Protein 7YBD (pdb70)

Structure (mmCIF, N/CA/C/O backbone):
data_7YBD
#
_entry.id   7YBD
#
_cell.length_a   82.899
_cell.length_b   65.233
_cell.length_c   81.994
_cell.angle_alpha   90.000
_cell.angle_beta   118.105
_cell.angle_gamma   90.000
#
_symmetry.space_group_name_H-M   'C 1 2 1'
#
loop_
_entity.id
_entity.type
_entity.pdbx_description
1 polymer 'Beta sliding clamp'
2 non-polymer 'TRIETHYLENE GLYCOL'
3 water water
#
loop_
_atom_site.group_PDB
_atom_site.id
_atom_site.type_symbol
_atom_site.label_atom_id
_atom_site.label_alt_id
_atom_site.label_comp_id
_atom_site.label_asym_id
_atom_site.label_entity_id
_atom_site.label_seq_id
_atom_site.pdbx_PDB_ins_code
_atom_site.Cartn_x
_atom_site.Cartn_y
_atom_site.Cartn_z
_atom_site.occupancy
_atom_site.B_iso_or_equiv
_atom_site.auth_seq_id
_atom_site.auth_comp_id
_atom_site.auth_asym_id
_atom_site.auth_atom_id
_atom_site.pdbx_PDB_model_num
ATOM 1 N N . MET A 1 1 ? -14.672 0.899 50.500 1.000 36.491 1 MET A N 1
ATOM 2 C CA . MET A 1 1 ? -14.036 -0.140 49.682 1.000 38.981 1 MET A CA 1
ATOM 3 C C . MET A 1 1 ? -13.303 -1.070 50.633 1.000 35.288 1 MET A C 1
ATOM 4 O O . MET A 1 1 ? -12.705 -0.577 51.594 1.000 37.193 1 MET A O 1
ATOM 9 N N . LYS A 1 2 ? -13.350 -2.378 50.333 1.000 34.013 2 LYS A N 1
ATOM 10 C CA . LYS A 1 2 ? -12.628 -3.382 51.099 1.000 34.002 2 LYS A CA 1
ATOM 11 C C . LYS A 1 2 ? -12.361 -4.588 50.209 1.000 36.108 2 LYS A C 1
ATOM 12 O O . LYS A 1 2 ? -13.290 -5.195 49.694 1.000 40.761 2 LYS A O 1
ATOM 18 N N . ILE A 1 3 ? -11.086 -4.949 50.039 1.000 36.820 3 ILE A N 1
ATOM 19 C CA . ILE A 1 3 ? -10.723 -6.009 49.109 1.000 34.192 3 ILE A CA 1
ATOM 20 C C . ILE A 1 3 ? -9.537 -6.783 49.670 1.000 32.946 3 ILE A C 1
ATOM 21 O O . ILE A 1 3 ? -8.816 -6.279 50.533 1.000 32.486 3 ILE A O 1
ATOM 26 N N . ILE A 1 4 ? -9.339 -8.005 49.163 1.000 34.854 4 ILE A N 1
ATOM 27 C CA . ILE A 1 4 ? -8.160 -8.776 49.504 1.000 34.422 4 ILE A CA 1
ATOM 28 C C . ILE A 1 4 ? -7.614 -9.312 48.192 1.000 37.188 4 ILE A C 1
ATOM 29 O O . ILE A 1 4 ? -8.395 -9.820 47.391 1.000 38.151 4 ILE A O 1
ATOM 34 N N . CYS A 1 5 ? -6.298 -9.148 47.966 1.000 33.086 5 CYS A N 1
ATOM 35 C CA . CYS A 1 5 ? -5.655 -9.704 46.790 1.000 31.815 5 CYS A CA 1
ATOM 36 C C . CYS A 1 5 ? -4.262 -10.226 47.125 1.000 34.147 5 CYS A C 1
ATOM 37 O O . CYS A 1 5 ? -3.780 -10.102 48.258 1.000 34.008 5 CYS A O 1
ATOM 40 N N . ASN A 1 6 ? -3.631 -10.852 46.131 1.000 32.524 6 ASN A N 1
ATOM 41 C CA . ASN A 1 6 ? -2.273 -11.345 46.311 1.000 35.100 6 ASN A CA 1
ATOM 42 C C . ASN A 1 6 ? -1.287 -10.191 46.096 1.000 33.022 6 ASN A C 1
ATOM 43 O O . ASN A 1 6 ? -1.479 -9.404 45.177 1.000 34.702 6 ASN A O 1
ATOM 48 N N . GLN A 1 7 ? -0.218 -10.121 46.905 1.000 33.210 7 GLN A N 1
ATOM 49 C CA . GLN A 1 7 ? 0.793 -9.071 46.822 1.000 34.202 7 GLN A CA 1
ATOM 50 C C . GLN A 1 7 ? 1.521 -9.029 45.474 1.000 34.862 7 GLN A C 1
ATOM 51 O O . GLN A 1 7 ? 1.817 -7.936 44.982 1.000 32.985 7 GLN A O 1
ATOM 57 N N . LYS A 1 8 ? 1.911 -10.203 44.951 1.000 33.781 8 LYS A N 1
ATOM 58 C CA . LYS A 1 8 ? 2.805 -10.306 43.811 1.000 34.059 8 LYS A CA 1
ATOM 59 C C . LYS A 1 8 ? 2.050 -9.830 42.574 1.000 32.710 8 LYS A C 1
ATOM 60 O O . LYS A 1 8 ? 2.603 -9.090 41.774 1.000 32.830 8 LYS A O 1
ATOM 66 N N . ILE A 1 9 ? 0.776 -10.251 42.466 1.000 29.368 9 ILE A N 1
ATOM 67 C CA . ILE A 1 9 ? -0.139 -9.826 41.426 1.000 31.657 9 ILE A CA 1
ATOM 68 C C . ILE A 1 9 ? -0.410 -8.321 41.523 1.000 32.732 9 ILE A C 1
ATOM 69 O O . ILE A 1 9 ? -0.397 -7.627 40.509 1.000 35.090 9 ILE A O 1
ATOM 74 N N . LEU A 1 10 ? -0.639 -7.804 42.732 1.000 30.716 10 LEU A N 1
ATOM 75 C CA . LEU A 1 10 ? -0.954 -6.388 42.832 1.000 29.846 10 LEU A CA 1
ATOM 76 C C . LEU A 1 10 ? 0.268 -5.562 42.421 1.000 29.521 10 LEU A C 1
ATOM 77 O O . LEU A 1 10 ? 0.148 -4.573 41.688 1.000 29.118 10 LEU A O 1
ATOM 82 N N . ALA A 1 11 ? 1.452 -5.990 42.872 1.000 29.779 11 ALA A N 1
ATOM 83 C CA . ALA A 1 11 ? 2.675 -5.274 42.545 1.000 32.224 11 ALA A CA 1
ATOM 84 C C . ALA A 1 11 ? 2.851 -5.263 41.024 1.000 34.156 11 ALA A C 1
ATOM 85 O O . ALA A 1 11 ? 3.138 -4.228 40.424 1.000 34.347 11 ALA A O 1
ATOM 87 N N . ASN A 1 12 ? 2.622 -6.424 40.406 1.000 32.351 12 ASN A N 1
ATOM 88 C CA . ASN A 1 12 ? 2.785 -6.588 38.972 1.000 32.841 12 ASN A CA 1
ATOM 89 C C . ASN A 1 12 ? 1.849 -5.643 38.212 1.000 32.276 12 ASN A C 1
ATOM 90 O O . ASN A 1 12 ? 2.283 -4.963 37.281 1.000 30.070 12 ASN A O 1
ATOM 95 N N . ARG A 1 13 ? 0.569 -5.608 38.611 1.000 28.924 13 ARG A N 1
ATOM 96 C CA . ARG A 1 13 ? -0.395 -4.740 37.953 1.000 34.469 13 ARG A CA 1
ATOM 97 C C . ARG A 1 13 ? -0.179 -3.260 38.261 1.000 35.260 13 ARG A C 1
ATOM 98 O O . ARG A 1 13 ? -0.525 -2.422 37.435 1.000 32.089 13 ARG A O 1
ATOM 106 N N . ILE A 1 14 ? 0.395 -2.928 39.419 1.000 30.885 14 ILE A N 1
ATOM 107 C CA . ILE A 1 14 ? 0.676 -1.528 39.677 1.000 28.579 14 ILE A CA 1
ATOM 108 C C . ILE A 1 14 ? 1.722 -1.059 38.663 1.000 28.169 14 ILE A C 1
ATOM 109 O O . ILE A 1 14 ? 1.578 0.020 38.077 1.000 29.091 14 ILE A O 1
ATOM 114 N N . GLY A 1 15 ? 2.745 -1.897 38.431 1.000 27.224 15 GLY A N 1
ATOM 115 C CA . GLY A 1 15 ? 3.783 -1.617 37.446 1.000 27.688 15 GLY A CA 1
ATOM 116 C C . GLY A 1 15 ? 3.220 -1.324 36.056 1.000 30.413 15 GLY A C 1
ATOM 117 O O . GLY A 1 15 ? 3.665 -0.398 35.370 1.000 32.980 15 GLY A O 1
ATOM 118 N N . ILE A 1 16 ? 2.150 -2.036 35.702 1.000 29.431 16 ILE A N 1
ATOM 119 C CA . ILE A 1 16 ? 1.492 -1.871 34.422 1.000 28.673 16 ILE A CA 1
ATOM 120 C C . ILE A 1 16 ? 0.740 -0.539 34.335 1.000 31.709 16 ILE A C 1
ATOM 121 O O . ILE A 1 16 ? 0.969 0.236 33.410 1.000 31.149 16 ILE A O 1
ATOM 126 N N . ALA A 1 17 ? -0.148 -0.265 35.300 1.000 28.212 17 ALA A N 1
ATOM 127 C CA . ALA A 1 17 ? -0.847 1.017 35.380 1.000 30.962 17 ALA A CA 1
ATOM 128 C C . ALA A 1 17 ? 0.130 2.192 35.440 1.000 27.862 17 ALA A C 1
ATOM 129 O O . ALA A 1 17 ? -0.108 3.221 34.822 1.000 30.685 17 ALA A O 1
ATOM 131 N N . GLN A 1 18 ? 1.238 2.026 36.160 1.000 32.636 18 GLN A N 1
ATOM 132 C CA . GLN A 1 18 ? 2.219 3.089 36.301 1.000 31.831 18 GLN A CA 1
ATOM 133 C C . GLN A 1 18 ? 2.698 3.591 34.945 1.000 32.898 18 GLN A C 1
ATOM 134 O O . GLN A 1 18 ? 3.064 4.753 34.843 1.000 31.537 18 GLN A O 1
ATOM 140 N N . LYS A 1 19 ? 2.653 2.754 33.904 1.000 36.149 19 LYS A N 1
ATOM 141 C CA . LYS A 1 19 ? 3.221 3.139 32.614 1.000 37.749 19 LYS A CA 1
ATOM 142 C C . LYS A 1 19 ? 2.504 4.345 32.017 1.000 34.992 19 LYS A C 1
ATOM 143 O O . LYS A 1 19 ? 3.090 5.051 31.210 1.000 32.908 19 LYS A O 1
ATOM 149 N N . ALA A 1 20 ? 1.243 4.542 32.406 1.000 33.844 20 ALA A N 1
ATOM 150 C CA . ALA A 1 20 ? 0.428 5.623 31.875 1.000 34.932 20 ALA A CA 1
ATOM 151 C C . ALA A 1 20 ? 0.512 6.866 32.752 1.000 33.560 20 ALA A C 1
ATOM 152 O O . ALA A 1 20 ? -0.073 7.870 32.379 1.000 37.796 20 ALA A O 1
ATOM 154 N N . ILE A 1 21 ? 1.203 6.809 33.899 1.000 35.651 21 ILE A N 1
ATOM 155 C CA . ILE A 1 21 ? 1.245 7.958 34.801 1.000 37.271 21 ILE A CA 1
ATOM 156 C C . ILE A 1 21 ? 2.338 8.917 34.329 1.000 36.934 21 ILE A C 1
ATOM 157 O O . ILE A 1 21 ? 3.506 8.548 34.244 1.000 34.620 21 ILE A O 1
ATOM 162 N N . ASN A 1 22 ? 1.947 10.166 34.065 1.000 37.513 22 ASN A N 1
ATOM 163 C CA . ASN A 1 22 ? 2.875 11.203 33.645 1.000 37.667 22 ASN A CA 1
ATOM 164 C C . ASN A 1 22 ? 3.256 12.056 34.861 1.000 39.323 22 ASN A C 1
ATOM 165 O O . ASN A 1 22 ? 2.430 12.832 35.348 1.000 35.964 22 ASN A O 1
ATOM 170 N N . GLY A 1 23 ? 4.511 11.938 35.332 1.000 41.966 23 GLY A N 1
ATOM 171 C CA . GLY A 1 23 ? 4.965 12.584 36.562 1.000 40.832 23 GLY A CA 1
ATOM 172 C C . GLY A 1 23 ? 5.047 14.109 36.437 1.000 46.117 23 GLY A C 1
ATOM 173 O O . GLY A 1 23 ? 5.155 14.816 37.447 1.000 44.908 23 GLY A O 1
ATOM 174 N N . LYS A 1 24 ? 4.935 14.594 35.194 1.000 44.926 24 LYS A N 1
ATOM 175 C CA . LYS A 1 24 ? 4.987 16.042 34.870 1.000 43.595 24 LYS A CA 1
ATOM 176 C C . LYS A 1 24 ? 3.603 16.537 34.457 1.000 39.145 24 LYS A C 1
ATOM 177 O O . LYS A 1 24 ? 3.506 17.606 33.874 1.000 40.606 24 LYS A O 1
ATOM 183 N N . THR A 1 25 ? 2.578 15.751 34.749 1.000 36.294 25 THR A N 1
ATOM 184 C CA . THR A 1 25 ? 1.214 16.151 34.469 1.000 34.874 25 THR A CA 1
ATOM 185 C C . THR A 1 25 ? 0.892 17.465 35.186 1.000 38.090 25 THR A C 1
ATOM 186 O O . THR A 1 25 ? 1.463 17.761 36.242 1.000 37.125 25 THR A O 1
ATOM 190 N N . THR A 1 26 ? -0.058 18.226 34.617 1.000 36.199 26 THR A N 1
ATOM 191 C CA . THR A 1 26 ? -0.528 19.456 35.240 1.000 34.685 26 THR A CA 1
ATOM 192 C C . THR A 1 26 ? -1.809 19.195 36.043 1.000 38.096 26 THR A C 1
ATOM 193 O O . THR A 1 26 ? -2.340 20.097 36.689 1.000 35.282 26 THR A O 1
ATOM 197 N N . ILE A 1 27 ? -2.327 17.964 36.002 1.000 40.250 27 ILE A N 1
ATOM 198 C CA . ILE A 1 27 ? -3.558 17.669 36.719 1.000 41.071 27 ILE A CA 1
ATOM 199 C C . ILE A 1 27 ? -3.179 16.776 37.895 1.000 44.678 27 ILE A C 1
ATOM 200 O O . ILE A 1 27 ? -2.670 15.669 37.699 1.000 43.192 27 ILE A O 1
ATOM 205 N N . GLU A 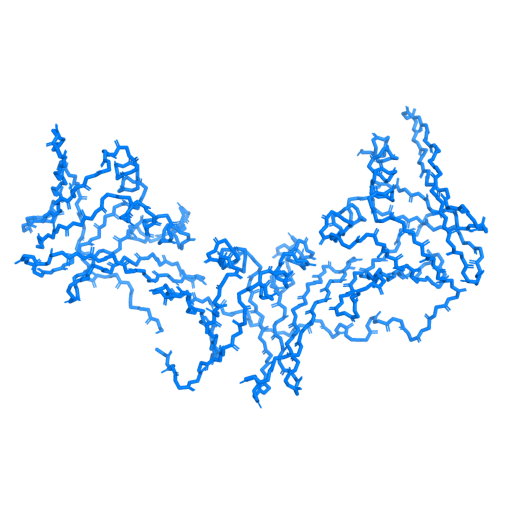1 28 ? -3.416 17.277 39.109 1.000 39.908 28 GLU A N 1
ATOM 206 C CA . GLU A 1 28 ? -2.912 16.655 40.322 1.000 44.758 28 GLU A CA 1
ATOM 207 C C . GLU A 1 28 ? -3.380 15.197 40.428 1.000 41.434 28 GLU A C 1
ATOM 208 O O . GLU A 1 28 ? -2.601 14.267 40.647 1.000 40.837 28 GLU A O 1
ATOM 214 N N . LEU A 1 29 ? -4.679 14.999 40.237 1.000 36.744 29 LEU A N 1
ATOM 215 C CA . LEU A 1 29 ? -5.274 13.692 40.406 1.000 36.527 29 LEU A CA 1
ATOM 216 C C . LEU A 1 29 ? -4.593 12.662 39.498 1.000 39.286 29 LEU A C 1
ATOM 217 O O . LEU A 1 29 ? -4.586 11.481 39.826 1.000 35.786 29 LEU A O 1
ATOM 222 N N . LEU A 1 30 ? -4.032 13.092 38.352 1.000 36.254 30 LEU A N 1
ATOM 223 C CA . LEU A 1 30 ? -3.593 12.115 37.364 1.000 34.415 30 LEU A CA 1
ATOM 224 C C . LEU A 1 30 ? -2.213 11.553 37.700 1.000 32.822 30 LEU A C 1
ATOM 225 O O . LEU A 1 30 ? -1.677 10.731 36.944 1.000 33.437 30 LEU A O 1
ATOM 230 N N . LYS A 1 31 ? -1.671 11.943 38.860 1.000 33.573 31 LYS A N 1
ATOM 231 C CA . LYS A 1 31 ? -0.525 11.253 39.442 1.000 32.578 31 LYS A CA 1
ATOM 232 C C . LYS A 1 31 ? -0.976 10.017 40.214 1.000 33.632 31 LYS A C 1
ATOM 233 O O . LYS A 1 31 ? -0.133 9.273 40.710 1.000 28.880 31 LYS A O 1
ATOM 239 N N . GLY A 1 32 ? -2.305 9.820 40.324 1.000 33.188 32 GLY A N 1
ATOM 240 C CA . GLY A 1 32 ? -2.842 8.722 41.110 1.000 28.280 32 GLY A CA 1
ATOM 241 C C . GLY A 1 32 ? -3.260 7.574 40.199 1.000 31.516 32 GLY A C 1
ATOM 242 O O . GLY A 1 32 ? -3.460 7.773 39.005 1.000 30.619 32 GLY A O 1
ATOM 243 N N . ILE A 1 33 ? -3.334 6.372 40.772 1.000 29.231 33 ILE A N 1
ATOM 244 C CA . ILE A 1 33 ? -3.992 5.256 40.138 1.000 30.740 33 ILE A CA 1
ATOM 245 C C . ILE A 1 33 ? -5.402 5.196 40.718 1.000 31.743 33 ILE A C 1
ATOM 246 O O . ILE A 1 33 ? -5.572 5.220 41.933 1.000 29.864 33 ILE A O 1
ATOM 251 N N . LEU A 1 34 ? -6.394 5.076 39.829 1.000 33.173 34 LEU A N 1
ATOM 252 C CA . LEU A 1 34 ? -7.760 4.707 40.194 1.000 34.642 34 LEU A CA 1
ATOM 253 C C . LEU A 1 34 ? -7.841 3.211 40.506 1.000 35.066 34 LEU A C 1
ATOM 254 O O . LEU A 1 34 ? -7.570 2.388 39.648 1.000 29.945 34 LEU A O 1
ATOM 259 N N . ILE A 1 35 ? -8.225 2.885 41.747 1.000 35.663 35 ILE A N 1
ATOM 260 C CA . ILE A 1 35 ? -8.591 1.530 42.136 1.000 35.950 35 ILE A CA 1
ATOM 261 C C . ILE A 1 35 ? -10.109 1.483 42.100 1.000 34.856 35 ILE A C 1
ATOM 262 O O . ILE A 1 35 ? -10.748 2.386 42.625 1.000 37.174 35 ILE A O 1
ATOM 267 N N . SER A 1 36 ? -10.684 0.432 41.506 1.000 38.904 36 SER A N 1
ATOM 268 C CA . SER A 1 36 ? -12.137 0.327 41.471 1.000 40.979 36 SER A CA 1
ATOM 269 C C . SER A 1 36 ? -12.569 -1.141 41.433 1.000 41.309 36 SER A C 1
ATOM 270 O O . SER A 1 36 ? -11.948 -1.960 40.768 1.000 40.084 36 SER A O 1
ATOM 273 N N . THR A 1 37 ? -13.613 -1.471 42.198 1.000 38.099 37 THR A N 1
ATOM 274 C CA . THR A 1 37 ? -14.042 -2.852 42.311 1.000 40.820 37 THR A CA 1
ATOM 275 C C . THR A 1 37 ? -14.960 -3.175 41.140 1.000 47.517 37 THR A C 1
ATOM 276 O O . THR A 1 37 ? -15.671 -2.307 40.627 1.000 45.583 37 THR A O 1
ATOM 280 N N . GLU A 1 38 ? -14.905 -4.433 40.711 1.000 54.239 38 GLU A N 1
ATOM 281 C CA . GLU A 1 38 ? -15.805 -4.890 39.668 1.000 69.203 38 GLU A CA 1
ATOM 282 C C . GLU A 1 38 ? -16.460 -6.192 40.114 1.000 70.609 38 GLU A C 1
ATOM 283 O O . GLU A 1 38 ? -17.510 -6.147 40.747 1.000 78.278 38 GLU A O 1
ATOM 289 N N . GLU A 1 39 ? -15.838 -7.335 39.812 1.000 73.217 39 GLU A N 1
ATOM 290 C CA . GLU A 1 39 ? -16.458 -8.600 40.165 1.000 70.404 39 GLU A CA 1
ATOM 291 C C . GLU A 1 39 ? -15.402 -9.695 40.232 1.000 68.333 39 GLU A C 1
ATOM 292 O O . GLU A 1 39 ? -14.893 -10.136 39.196 1.000 60.511 39 GLU A O 1
ATOM 298 N N . GLY A 1 40 ? -15.105 -10.119 41.472 1.000 57.892 40 GLY A N 1
ATOM 299 C CA . GLY A 1 40 ? -13.972 -10.981 41.767 1.000 51.040 40 GLY A CA 1
ATOM 300 C C . GLY A 1 40 ? -12.651 -10.339 41.338 1.000 51.368 40 GLY A C 1
ATOM 301 O O . GLY A 1 40 ? -11.635 -11.023 41.177 1.000 48.269 40 GLY A O 1
ATOM 302 N N . GLN A 1 41 ? -12.686 -9.008 41.174 1.000 52.629 41 GLN A N 1
ATOM 303 C CA . GLN A 1 41 ? -11.656 -8.310 40.425 1.000 51.758 41 GLN A CA 1
ATOM 304 C C . GLN A 1 41 ? -11.625 -6.836 40.801 1.000 47.074 41 GLN A C 1
ATOM 305 O O . GLN A 1 41 ? -12.648 -6.150 40.864 1.000 45.077 41 GLN A O 1
ATOM 311 N N . LEU A 1 42 ? -10.402 -6.393 41.059 1.000 45.866 42 LEU A N 1
ATOM 312 C CA . LEU A 1 42 ? -10.043 -4.996 41.192 1.000 45.970 42 LEU A CA 1
ATOM 313 C C . LEU A 1 42 ? -9.606 -4.500 39.811 1.000 42.719 42 LEU A C 1
ATOM 314 O O . LEU A 1 42 ? -8.960 -5.227 39.057 1.000 42.117 42 LEU A O 1
ATOM 319 N N . LYS A 1 43 ? -9.924 -3.246 39.491 1.000 41.674 43 LYS A N 1
ATOM 320 C CA . LYS A 1 43 ? -9.362 -2.611 38.311 1.000 39.658 43 LYS A CA 1
ATOM 321 C C . LYS A 1 43 ? -8.443 -1.473 38.750 1.000 36.104 43 LYS A C 1
ATOM 322 O O . LYS A 1 43 ? -8.775 -0.731 39.676 1.000 39.163 43 LYS A O 1
ATOM 328 N N . LEU A 1 44 ? -7.279 -1.375 38.094 1.000 34.670 44 LEU A N 1
ATOM 329 C CA . LEU A 1 44 ? -6.340 -0.272 38.272 1.000 33.924 44 LEU A CA 1
ATOM 330 C C . LEU A 1 44 ? -6.291 0.531 36.968 1.000 33.714 44 LEU A C 1
ATOM 331 O O . LEU A 1 44 ? -6.060 -0.053 35.905 1.000 34.703 44 LEU A O 1
ATOM 336 N N . THR A 1 45 ? -6.509 1.856 37.053 1.000 31.180 45 THR A N 1
ATOM 337 C CA . THR A 1 45 ? -6.394 2.767 35.916 1.000 31.744 45 THR A CA 1
ATOM 338 C C . THR A 1 45 ? -5.295 3.791 36.165 1.000 31.527 45 THR A C 1
ATOM 339 O O . THR A 1 45 ? -5.229 4.400 37.236 1.000 33.112 45 THR A O 1
ATOM 343 N N . GLY A 1 46 ? -4.399 3.911 35.174 1.000 33.165 46 GLY A N 1
ATOM 344 C CA . GLY A 1 46 ? -3.466 5.022 35.028 1.000 27.902 46 GLY A CA 1
ATOM 345 C C . GLY A 1 46 ? -3.876 5.802 33.784 1.000 32.057 46 GLY A C 1
ATOM 346 O O . GLY A 1 46 ? -4.285 5.187 32.799 1.000 30.790 46 GLY A O 1
ATOM 347 N N . TYR A 1 47 ? -3.830 7.141 33.859 1.000 31.346 47 TYR A N 1
ATOM 348 C CA . TYR A 1 47 ? -4.355 7.945 32.770 1.000 32.850 47 TYR A CA 1
ATOM 349 C C . TYR A 1 47 ? -3.445 9.143 32.495 1.000 33.139 47 TYR A C 1
ATOM 350 O O . TYR A 1 47 ? -3.010 9.850 33.418 1.000 30.568 47 TYR A O 1
ATOM 359 N N . ASP A 1 48 ? -3.157 9.344 31.202 1.000 32.897 48 ASP A N 1
ATOM 360 C CA . ASP A 1 48 ? -2.538 10.568 30.715 1.000 34.047 48 ASP A CA 1
ATOM 361 C C . ASP A 1 48 ? -3.237 10.954 29.415 1.000 34.662 48 ASP A C 1
ATOM 362 O O . ASP A 1 48 ? -3.853 10.106 28.779 1.000 32.234 48 ASP A O 1
ATOM 367 N N . ALA A 1 49 ? -3.164 12.233 29.019 1.000 34.912 49 ALA A N 1
ATOM 368 C CA . ALA A 1 49 ? -3.749 12.644 27.7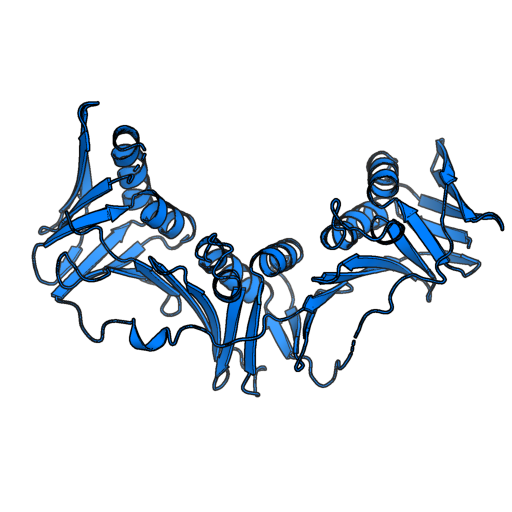47 1.000 35.435 49 ALA A CA 1
ATOM 369 C C . ALA A 1 49 ? -3.296 11.715 26.603 1.000 35.554 49 ALA A C 1
ATOM 370 O O . ALA A 1 49 ? -4.062 11.406 25.688 1.000 36.939 49 ALA A O 1
ATOM 372 N N . GLU A 1 50 ? -2.043 11.250 26.647 1.000 33.686 50 GLU A N 1
ATOM 373 C CA . GLU A 1 50 ? -1.494 10.487 25.535 1.000 38.879 50 GLU A CA 1
ATOM 374 C C . GLU A 1 50 ? -1.829 9.004 25.660 1.000 38.487 50 GLU A C 1
ATOM 375 O O . GLU A 1 50 ? -1.856 8.307 24.647 1.000 35.714 50 GLU A O 1
ATOM 381 N N . ILE A 1 51 ? -2.031 8.516 26.900 1.000 33.527 51 ILE A N 1
ATOM 382 C CA . ILE A 1 51 ? -2.125 7.077 27.097 1.000 34.649 51 ILE A CA 1
ATOM 383 C C . ILE A 1 51 ? -2.942 6.741 28.350 1.000 32.713 51 ILE A C 1
ATOM 384 O O . ILE A 1 51 ? -2.665 7.252 29.432 1.000 34.752 51 ILE A O 1
ATOM 389 N N . GLY A 1 52 ? -3.915 5.841 28.196 1.000 32.046 52 GLY A N 1
ATOM 390 C CA . GLY A 1 52 ? -4.662 5.283 29.313 1.000 32.438 52 GLY A CA 1
ATOM 391 C C . GLY A 1 52 ? -4.440 3.771 29.415 1.000 36.179 52 GLY A C 1
ATOM 392 O O . GLY A 1 52 ? -4.359 3.086 28.387 1.000 30.376 52 GLY A O 1
ATOM 393 N N . ILE A 1 53 ? -4.335 3.264 30.656 1.000 32.310 53 ILE A N 1
ATOM 394 C CA . ILE A 1 53 ? -4.184 1.834 30.886 1.000 32.267 53 ILE A CA 1
ATOM 395 C C . ILE A 1 53 ? -5.149 1.354 31.968 1.000 35.508 53 ILE A C 1
ATOM 396 O O . ILE A 1 53 ? -5.255 1.944 33.041 1.000 38.344 53 ILE A O 1
ATOM 401 N N . GLU A 1 54 ? -5.824 0.247 31.679 1.000 36.712 54 GLU A N 1
ATOM 402 C CA . GLU A 1 54 ? -6.652 -0.436 32.646 1.000 38.370 54 GLU A CA 1
ATOM 403 C C . GLU A 1 54 ? -6.126 -1.852 32.770 1.000 41.503 54 GLU A C 1
ATOM 404 O O . GLU A 1 54 ? -5.820 -2.466 31.739 1.000 37.029 54 GLU A O 1
ATOM 410 N N . THR A 1 55 ? -6.037 -2.328 34.025 1.000 34.309 55 THR A N 1
ATOM 411 C CA . THR A 1 55 ? -5.487 -3.639 34.323 1.000 34.488 55 THR A CA 1
ATOM 412 C C . THR A 1 55 ? -6.252 -4.281 35.491 1.000 36.020 55 THR A C 1
ATOM 413 O O . THR A 1 55 ? -6.803 -3.578 36.346 1.000 32.900 55 THR A O 1
ATOM 417 N N . TYR A 1 56 ? -6.276 -5.629 35.516 1.000 36.862 56 TYR A N 1
ATOM 418 C CA . TYR A 1 56 ? -7.146 -6.376 36.418 1.000 37.992 56 TYR A CA 1
ATOM 419 C C . TYR A 1 56 ? -6.335 -7.128 37.468 1.000 36.285 56 TYR A C 1
ATOM 420 O O . TYR A 1 56 ? -5.236 -7.640 37.228 1.000 37.160 56 TYR A O 1
ATOM 429 N N . VAL A 1 57 ? -6.863 -7.100 38.685 1.000 37.235 57 VAL A N 1
ATOM 430 C CA . VAL A 1 57 ? -6.224 -7.797 39.777 1.000 38.274 57 VAL A CA 1
ATOM 431 C C . VAL A 1 57 ? -7.294 -8.662 40.417 1.000 36.641 57 VAL A C 1
ATOM 432 O O . VAL A 1 57 ? -8.243 -8.145 41.007 1.000 36.603 57 VAL A O 1
ATOM 436 N N . GLN A 1 58 ? -7.123 -9.982 40.289 1.000 44.262 58 GLN A N 1
ATOM 437 C CA . GLN A 1 58 ? -8.047 -10.913 40.915 1.000 43.093 58 GLN A CA 1
ATOM 438 C C . GLN A 1 58 ? -8.124 -10.571 42.405 1.000 43.764 58 GLN A C 1
ATOM 439 O O . GLN A 1 58 ? -7.100 -10.332 43.053 1.000 37.100 58 GLN A O 1
ATOM 445 N N . ALA A 1 59 ? -9.338 -10.566 42.956 1.000 38.131 59 ALA A N 1
ATOM 446 C CA . ALA A 1 59 ? -9.487 -10.128 44.329 1.000 39.809 59 ALA A CA 1
ATOM 447 C C . ALA A 1 59 ? -10.816 -10.612 44.888 1.000 42.187 59 ALA A C 1
ATOM 448 O O . ALA A 1 59 ? -11.803 -10.740 44.162 1.000 43.754 59 ALA A O 1
ATOM 450 N N . GLU A 1 60 ? -10.824 -10.815 46.203 1.000 42.852 60 GLU A N 1
ATOM 451 C CA . GLU A 1 60 ? -12.032 -10.998 46.984 1.000 43.923 60 GLU A CA 1
ATOM 452 C C . GLU A 1 60 ? -12.565 -9.601 47.297 1.000 41.165 60 GLU A C 1
ATOM 453 O O . GLU A 1 60 ? -11.864 -8.798 47.909 1.000 40.637 60 GLU A O 1
ATOM 459 N N . ILE A 1 61 ? -13.773 -9.292 46.827 1.000 40.546 61 ILE A N 1
ATOM 460 C CA . ILE A 1 61 ? -14.399 -8.001 47.070 1.000 38.948 61 ILE A CA 1
ATOM 461 C C . ILE A 1 61 ? -15.370 -8.171 48.233 1.000 44.468 61 ILE A C 1
ATOM 462 O O . ILE A 1 61 ? -16.406 -8.795 48.073 1.000 52.588 61 ILE A O 1
ATOM 467 N N . ILE A 1 62 ? -14.990 -7.649 49.406 1.000 44.805 62 ILE A N 1
ATOM 468 C CA . ILE A 1 62 ? -15.784 -7.642 50.624 1.000 45.292 62 ILE A CA 1
ATOM 469 C C . ILE A 1 62 ? -16.732 -6.448 50.575 1.000 46.300 62 ILE A C 1
ATOM 470 O O . ILE A 1 62 ? -17.886 -6.511 50.994 1.000 44.393 62 ILE A O 1
ATOM 475 N N . GLU A 1 63 ? -16.246 -5.352 50.009 1.000 42.793 63 GLU A N 1
ATOM 476 C CA . GLU A 1 63 ? -17.064 -4.161 49.930 1.000 44.181 63 GLU A CA 1
ATOM 477 C C . GLU A 1 63 ? -16.627 -3.369 48.703 1.000 45.052 63 GLU A C 1
ATOM 478 O O . GLU A 1 63 ? -15.433 -3.153 48.493 1.000 42.223 63 GLU A O 1
ATOM 484 N N . LYS A 1 64 ? -17.618 -2.985 47.895 1.000 45.089 64 LYS A N 1
ATOM 485 C CA . LYS A 1 64 ? -17.403 -2.349 46.614 1.000 42.452 64 LYS A CA 1
ATOM 486 C C . LYS A 1 64 ? -16.986 -0.906 46.854 1.000 38.543 64 LYS A C 1
ATOM 487 O O . LYS A 1 64 ? -17.238 -0.352 47.921 1.000 39.181 64 LYS A O 1
ATOM 493 N N . GLY A 1 65 ? -16.346 -0.303 45.850 1.000 36.345 65 GLY A N 1
ATOM 494 C CA . GLY A 1 65 ? -16.090 1.124 45.905 1.000 33.193 65 GLY A CA 1
ATOM 495 C C . GLY A 1 65 ? -14.877 1.479 45.059 1.000 36.253 65 GLY A C 1
ATOM 496 O O . GLY A 1 65 ? -14.367 0.640 44.325 1.000 38.472 65 GLY A O 1
ATOM 497 N N . ASP A 1 66 ? -14.443 2.734 45.143 1.000 39.463 66 ASP A N 1
ATOM 498 C CA . ASP A 1 66 ? -13.259 3.114 44.401 1.000 40.795 66 ASP A CA 1
ATOM 499 C C . ASP A 1 66 ? -12.550 4.210 45.159 1.000 37.560 66 ASP A C 1
ATOM 500 O O . ASP A 1 66 ? -13.112 4.809 46.075 1.000 33.541 66 ASP A O 1
ATOM 505 N N . VAL A 1 67 ? -11.295 4.416 44.774 1.000 33.538 67 VAL A N 1
ATOM 506 C CA . VAL A 1 67 ? -10.511 5.453 45.406 1.000 32.945 67 VAL A CA 1
ATOM 507 C C . VAL A 1 67 ? -9.309 5.701 44.506 1.000 31.432 67 VAL A C 1
ATOM 508 O O . VAL A 1 67 ? -8.938 4.827 43.730 1.000 34.565 67 VAL A O 1
ATOM 512 N N . VAL A 1 68 ? -8.723 6.895 44.611 1.000 32.367 68 VAL A N 1
ATOM 513 C CA . VAL A 1 68 ? -7.514 7.215 43.876 1.000 30.775 68 VAL A CA 1
ATOM 514 C C . VAL A 1 68 ? -6.356 7.290 44.865 1.000 32.240 68 VAL A C 1
ATOM 515 O O . VAL A 1 68 ? -6.495 7.923 45.917 1.000 30.208 68 VAL A O 1
ATOM 519 N N . VAL A 1 69 ? -5.245 6.608 44.525 1.000 30.033 69 VAL A N 1
ATOM 520 C CA . VAL A 1 69 ? -4.062 6.612 45.375 1.000 34.570 69 VAL A CA 1
ATOM 521 C C . VAL A 1 69 ? -2.878 7.126 44.557 1.000 35.255 69 VAL A C 1
ATOM 522 O O . VAL A 1 69 ? -2.768 6.847 43.359 1.000 35.462 69 VAL A O 1
ATOM 526 N N . ASP A 1 70 ? -1.978 7.851 45.230 1.000 34.263 70 ASP A N 1
ATOM 527 C CA . ASP A 1 70 ? -0.716 8.218 44.613 1.000 31.112 70 ASP A CA 1
ATOM 528 C C . ASP A 1 70 ? -0.051 6.965 44.042 1.000 34.062 70 ASP A C 1
ATOM 529 O O . ASP A 1 70 ? 0.157 5.973 44.760 1.000 28.765 70 ASP A O 1
ATOM 534 N N . ALA A 1 71 ? 0.270 7.033 42.739 1.000 29.299 71 ALA A N 1
ATOM 535 C CA . ALA A 1 71 ? 0.712 5.853 42.031 1.000 31.662 71 ALA A CA 1
ATOM 536 C C . ALA A 1 71 ? 2.117 5.480 42.512 1.000 32.145 71 ALA A C 1
ATOM 537 O O . ALA A 1 71 ? 2.411 4.315 42.790 1.000 32.933 71 ALA A O 1
ATOM 539 N N . ARG A 1 72 ? 2.960 6.473 42.766 1.000 31.721 72 ARG A N 1
ATOM 540 C CA . ARG A 1 72 ? 4.297 6.126 43.227 1.000 38.474 72 ARG A CA 1
ATOM 541 C C . ARG A 1 72 ? 4.323 5.535 44.649 1.000 34.484 72 ARG A C 1
ATOM 542 O O . ARG A 1 72 ? 4.994 4.539 44.933 1.000 32.517 72 ARG A O 1
ATOM 550 N N . LEU A 1 73 ? 3.629 6.172 45.584 1.000 32.572 73 LEU A N 1
ATOM 551 C CA . LEU A 1 73 ? 3.598 5.649 46.937 1.000 33.232 73 LEU A CA 1
ATOM 552 C C . LEU A 1 73 ? 2.997 4.228 46.971 1.000 33.508 73 LEU A C 1
ATOM 553 O O . LEU A 1 73 ? 3.555 3.303 47.576 1.000 31.284 73 LEU A O 1
ATOM 558 N N . PHE A 1 74 ? 1.884 4.043 46.262 1.000 33.423 74 PHE A N 1
ATOM 559 C CA . PHE A 1 74 ? 1.190 2.770 46.215 1.000 35.670 74 PHE A CA 1
ATOM 560 C C . PHE A 1 74 ? 2.137 1.662 45.749 1.000 33.764 74 PHE A C 1
ATOM 561 O O . PHE A 1 74 ? 2.281 0.637 46.403 1.000 31.191 74 PHE A O 1
ATOM 569 N N . GLY A 1 75 ? 2.801 1.897 44.616 1.000 34.541 75 GLY A N 1
ATOM 570 C CA . GLY A 1 75 ? 3.795 0.967 44.106 1.000 30.282 75 GLY A CA 1
ATOM 571 C C . GLY A 1 75 ? 4.913 0.705 45.111 1.000 29.990 75 GLY A C 1
ATOM 572 O O . GLY A 1 75 ? 5.235 -0.452 45.330 1.000 31.849 75 GLY A O 1
ATOM 573 N N . ASP A 1 76 ? 5.496 1.755 45.712 1.000 26.971 76 ASP A N 1
ATOM 574 C CA . ASP A 1 76 ? 6.616 1.561 46.631 1.000 29.021 76 ASP A CA 1
ATOM 575 C C . ASP A 1 76 ? 6.217 0.697 47.829 1.000 30.411 76 ASP A C 1
ATOM 576 O O . ASP A 1 76 ? 7.022 -0.112 48.288 1.000 31.487 76 ASP A O 1
ATOM 581 N N . ILE A 1 77 ? 4.975 0.844 48.319 1.000 27.250 77 ILE A N 1
ATOM 582 C CA . ILE A 1 77 ? 4.524 0.032 49.442 1.000 27.462 77 ILE A CA 1
ATOM 583 C C . ILE A 1 77 ? 4.348 -1.422 48.999 1.000 30.179 77 ILE A C 1
ATOM 584 O O . ILE A 1 77 ? 4.908 -2.337 49.614 1.000 30.857 77 ILE A O 1
ATOM 589 N N . ILE A 1 78 ? 3.535 -1.636 47.951 1.000 28.892 78 ILE A N 1
ATOM 590 C CA . ILE A 1 78 ? 3.174 -2.987 47.578 1.000 28.096 78 ILE A CA 1
ATOM 591 C C . ILE A 1 78 ? 4.421 -3.790 47.217 1.000 29.947 78 ILE A C 1
ATOM 592 O O . ILE A 1 78 ? 4.553 -4.948 47.614 1.000 33.767 78 ILE A O 1
ATOM 597 N N . ARG A 1 79 ? 5.380 -3.146 46.552 1.000 32.185 79 ARG A N 1
ATOM 598 C CA . ARG A 1 79 ? 6.599 -3.804 46.110 1.000 35.689 79 ARG A CA 1
ATOM 599 C C . ARG A 1 79 ? 7.386 -4.383 47.293 1.000 37.957 79 ARG A C 1
ATOM 600 O O . ARG A 1 79 ? 8.081 -5.375 47.114 1.000 37.596 79 ARG A O 1
ATOM 608 N N . LYS A 1 80 ? 7.345 -3.743 48.478 1.000 35.395 80 LYS A N 1
ATOM 609 C CA . LYS A 1 80 ? 8.142 -4.169 49.628 1.000 36.578 80 LYS A CA 1
ATOM 610 C C . LYS A 1 80 ? 7.398 -5.139 50.557 1.000 37.846 80 LYS A C 1
ATOM 611 O O . LYS A 1 80 ? 7.945 -5.526 51.598 1.000 38.535 80 LYS A O 1
ATOM 617 N N . LEU A 1 81 ? 6.131 -5.457 50.261 1.000 33.340 81 LEU A N 1
ATOM 618 C CA . LEU A 1 81 ? 5.390 -6.352 51.140 1.000 34.137 81 LEU A CA 1
ATOM 619 C C . LEU A 1 81 ? 5.719 -7.797 50.789 1.000 34.398 81 LEU A C 1
ATOM 620 O O . LEU A 1 81 ? 6.053 -8.121 49.656 1.000 29.592 81 LEU A O 1
ATOM 625 N N . PRO A 1 82 ? 5.614 -8.717 51.762 1.000 37.711 82 PRO A N 1
ATOM 626 C CA . PRO A 1 82 ? 5.908 -10.121 51.490 1.000 36.569 82 PRO A CA 1
ATOM 627 C C . PRO A 1 82 ? 4.832 -10.689 50.568 1.000 38.351 82 PRO A C 1
ATOM 628 O O . PRO A 1 82 ? 3.740 -10.121 50.453 1.000 36.801 82 PRO A O 1
ATOM 632 N N . ASP A 1 83 ? 5.169 -11.822 49.941 1.000 30.147 83 ASP A N 1
ATOM 633 C CA . ASP A 1 83 ? 4.329 -12.527 48.994 1.000 35.257 83 ASP A CA 1
ATOM 634 C C . ASP A 1 83 ? 3.171 -13.186 49.740 1.000 34.531 83 ASP A C 1
ATOM 635 O O . ASP A 1 83 ? 3.187 -14.374 50.014 1.000 39.894 83 ASP A O 1
ATOM 640 N N . SER A 1 84 ? 2.171 -12.398 50.107 1.000 32.597 84 SER A N 1
ATOM 641 C CA . SER A 1 84 ? 1.063 -12.954 50.854 1.000 34.782 84 SER A CA 1
ATOM 642 C C . SER A 1 84 ? -0.192 -12.229 50.397 1.000 34.674 84 SER A C 1
ATOM 643 O O . SER A 1 84 ? -0.164 -11.559 49.357 1.000 38.562 84 SER A O 1
ATOM 646 N N . PHE A 1 85 ? -1.265 -12.355 51.189 1.000 32.789 85 PHE A N 1
ATOM 647 C CA . PHE A 1 85 ? -2.504 -11.637 50.966 1.000 32.032 85 PHE A CA 1
ATOM 648 C C . PHE A 1 85 ? -2.343 -10.181 51.411 1.000 33.461 85 PHE A C 1
ATOM 649 O O . PHE A 1 85 ? -1.730 -9.904 52.438 1.000 32.516 85 PHE A O 1
ATOM 657 N N . VAL A 1 86 ? -2.899 -9.251 50.623 1.000 30.356 86 VAL A N 1
ATOM 658 C CA . VAL A 1 86 ? -2.953 -7.835 50.947 1.000 29.235 86 VAL A CA 1
ATOM 659 C C . VAL A 1 86 ? -4.421 -7.430 51.023 1.000 30.206 86 VAL A C 1
ATOM 660 O O . VAL A 1 86 ? -5.168 -7.574 50.048 1.000 29.760 86 VAL A O 1
ATOM 664 N N . GLU A 1 87 ? -4.782 -6.844 52.162 1.000 29.373 87 GLU A N 1
ATOM 665 C CA . GLU A 1 87 ? -6.102 -6.281 52.396 1.000 33.390 87 GLU A CA 1
ATOM 666 C C . GLU A 1 87 ? -6.037 -4.769 52.180 1.000 32.391 87 GLU A C 1
ATOM 667 O O . GLU A 1 87 ? -5.119 -4.104 52.640 1.000 30.751 87 GLU A O 1
ATOM 673 N N . ILE A 1 88 ? -6.993 -4.229 51.427 1.000 31.363 88 ILE A N 1
ATOM 674 C CA . ILE A 1 88 ? -7.009 -2.793 51.206 1.000 31.544 88 ILE A CA 1
ATOM 675 C C . ILE A 1 88 ? -8.409 -2.289 51.528 1.000 32.539 88 ILE A C 1
ATOM 676 O O . ILE A 1 88 ? -9.395 -2.861 51.067 1.000 33.276 88 ILE A O 1
ATOM 681 N N . GLU A 1 89 ? -8.476 -1.222 52.325 1.000 32.527 89 GLU A N 1
ATOM 682 C CA . GLU A 1 89 ? -9.758 -0.713 52.779 1.000 34.866 89 GLU A CA 1
ATOM 683 C C . GLU A 1 89 ? -9.752 0.812 52.724 1.000 31.917 89 GLU A C 1
ATOM 684 O O . GLU A 1 89 ? -8.706 1.424 52.896 1.000 31.582 89 GLU A O 1
ATOM 690 N N . THR A 1 90 ? -10.926 1.421 52.534 1.000 34.107 90 THR A N 1
ATOM 691 C CA . THR A 1 90 ? -11.019 2.875 52.588 1.000 36.291 90 THR A CA 1
ATOM 692 C C . THR A 1 90 ? -11.997 3.275 53.684 1.000 38.661 90 THR A C 1
ATOM 693 O O . THR A 1 90 ? -12.911 2.530 53.983 1.000 40.475 90 THR A O 1
ATOM 697 N N . ASP A 1 91 ? -11.807 4.447 54.289 1.000 40.945 91 ASP A N 1
ATOM 698 C CA . ASP A 1 91 ? -12.858 4.989 55.132 1.000 39.273 91 ASP A CA 1
ATOM 699 C C . ASP A 1 91 ? -13.559 6.102 54.350 1.000 44.077 91 ASP A C 1
ATOM 700 O O . ASP A 1 91 ? -13.225 6.387 53.193 1.000 42.727 91 ASP A O 1
ATOM 705 N N . SER A 1 92 ? -14.503 6.769 55.013 1.000 48.458 92 SER A N 1
ATOM 706 C CA . SER A 1 92 ? -15.298 7.814 54.383 1.000 52.322 92 SER A CA 1
ATOM 707 C C . SER A 1 92 ? -14.490 9.092 54.139 1.000 47.888 92 SER A C 1
ATOM 708 O O . SER A 1 92 ? -14.955 9.963 53.418 1.000 51.629 92 SER A O 1
ATOM 711 N N . GLU A 1 93 ? -13.279 9.202 54.699 1.000 48.264 93 GLU A N 1
ATOM 712 C CA . GLU A 1 93 ? -12.374 10.287 54.344 1.000 49.301 93 GLU A CA 1
ATOM 713 C C . GLU A 1 93 ? -11.464 9.893 53.176 1.000 49.798 93 GLU A C 1
ATOM 714 O O . GLU A 1 93 ? -10.651 10.695 52.713 1.000 40.997 93 GLU A O 1
ATOM 720 N N . ASN A 1 94 ? -11.620 8.659 52.673 1.000 49.629 94 ASN A N 1
ATOM 721 C CA . ASN A 1 94 ? -10.812 8.180 51.561 1.000 45.634 94 ASN A CA 1
ATOM 722 C C . ASN A 1 94 ? -9.393 7.903 52.039 1.000 43.368 94 ASN A C 1
ATOM 723 O O . ASN A 1 94 ? -8.472 7.900 51.232 1.000 45.171 94 ASN A O 1
ATOM 728 N N . ASN A 1 95 ? -9.208 7.715 53.349 1.000 40.845 95 ASN A N 1
ATOM 729 C CA . ASN A 1 95 ? -7.982 7.077 53.784 1.000 35.825 95 ASN A CA 1
ATOM 730 C C . ASN A 1 95 ? -7.971 5.658 53.236 1.000 32.904 95 ASN A C 1
ATOM 731 O O . ASN A 1 95 ? -9.015 5.024 53.069 1.000 35.015 95 ASN A O 1
ATOM 736 N N . ILE A 1 96 ? -6.759 5.189 52.969 1.000 32.031 96 ILE A N 1
ATOM 737 C CA . ILE A 1 96 ? -6.482 3.855 52.483 1.000 31.249 96 ILE A CA 1
ATOM 738 C C . ILE A 1 96 ? -5.664 3.143 53.551 1.000 33.241 96 ILE A C 1
ATOM 739 O O . ILE A 1 96 ? -4.624 3.652 54.010 1.000 33.155 96 ILE A O 1
ATOM 744 N N . TYR A 1 97 ? -6.199 1.994 53.972 1.000 30.579 97 TYR A N 1
ATOM 745 C CA . TYR A 1 97 ? -5.540 1.095 54.908 1.000 31.511 97 TYR A CA 1
ATOM 746 C C . TYR A 1 97 ? -5.027 -0.113 54.113 1.000 29.924 97 TYR A C 1
ATOM 747 O O . TYR A 1 97 ? -5.788 -0.733 53.378 1.000 30.597 97 TYR A O 1
ATOM 756 N N . ILE A 1 98 ? -3.738 -0.433 54.217 1.000 29.484 98 ILE A N 1
ATOM 757 C CA . ILE A 1 98 ? -3.195 -1.593 53.527 1.000 28.055 98 ILE A CA 1
ATOM 758 C C . ILE A 1 98 ? -2.602 -2.487 54.606 1.000 29.636 98 ILE A C 1
ATOM 759 O O . ILE A 1 98 ? -1.719 -2.029 55.326 1.000 31.951 98 ILE A O 1
ATOM 764 N N . ASN A 1 99 ? -3.059 -3.752 54.693 1.000 30.720 99 ASN A N 1
ATOM 765 C CA . ASN A 1 99 ? -2.622 -4.658 55.746 1.000 31.278 99 ASN A CA 1
ATOM 766 C C . ASN A 1 99 ? -2.057 -5.927 55.134 1.000 32.137 99 ASN A C 1
ATOM 767 O O . ASN A 1 99 ? -2.630 -6.459 54.191 1.000 34.171 99 ASN A O 1
ATOM 772 N N . CYS A 1 100 ? -0.949 -6.426 55.674 1.000 29.159 100 CYS A N 1
ATOM 773 C CA . CYS A 1 100 ? -0.354 -7.610 55.080 1.000 32.868 100 CYS A CA 1
ATOM 774 C C . CYS A 1 100 ? 0.642 -8.160 56.092 1.000 35.405 100 CYS A C 1
ATOM 775 O O . CYS A 1 100 ? 1.549 -7.426 56.498 1.000 33.696 100 CYS A O 1
ATOM 778 N N . VAL A 1 101 ? 0.454 -9.435 56.471 1.000 35.293 101 VAL A N 1
ATOM 779 C CA . VAL A 1 101 ? 1.203 -10.108 57.528 1.000 36.521 101 VAL A CA 1
ATOM 780 C C . VAL A 1 101 ? 1.393 -9.130 58.688 1.000 33.384 101 VAL A C 1
ATOM 781 O O . VAL A 1 101 ? 0.431 -8.728 59.325 1.000 35.717 101 VAL A O 1
ATOM 785 N N . ASN A 1 102 ? 2.612 -8.668 58.938 1.000 33.760 102 ASN A N 1
ATOM 786 C CA . ASN A 1 102 ? 2.741 -7.833 60.117 1.000 35.794 102 ASN A CA 1
ATOM 787 C C . ASN A 1 102 ? 2.920 -6.354 59.770 1.000 36.673 102 ASN A C 1
ATOM 788 O O . ASN A 1 102 ? 3.605 -5.642 60.512 1.000 34.343 102 ASN A O 1
ATOM 793 N N . SER A 1 103 ? 2.314 -5.902 58.655 1.000 33.342 103 SER A N 1
ATOM 794 C CA . SER A 1 103 ? 2.445 -4.504 58.236 1.000 35.590 103 SER A CA 1
ATOM 795 C C . SER A 1 103 ? 1.075 -3.853 58.208 1.000 32.649 103 SER A C 1
ATOM 796 O O . SER A 1 103 ? 0.160 -4.442 57.664 1.000 31.221 103 SER A O 1
ATOM 799 N N . ARG A 1 104 ? 0.977 -2.624 58.728 1.000 33.266 104 ARG A N 1
ATOM 800 C CA . ARG A 1 104 ? -0.250 -1.840 58.678 1.000 34.115 104 ARG A CA 1
ATOM 801 C C . ARG A 1 104 ? 0.117 -0.425 58.262 1.000 33.479 104 ARG A C 1
ATOM 802 O O . ARG A 1 104 ? 0.944 0.214 58.907 1.000 29.156 104 ARG A O 1
ATOM 810 N N . PHE A 1 105 ? -0.431 -0.005 57.121 1.000 34.494 105 PHE A N 1
ATOM 811 C CA . PHE A 1 105 ? -0.218 1.339 56.616 1.000 31.874 105 PHE A CA 1
ATOM 812 C C . PHE A 1 105 ? -1.578 2.003 56.576 1.000 35.961 105 PHE A C 1
ATOM 813 O O . PHE A 1 105 ? -2.610 1.342 56.359 1.000 30.137 105 PHE A O 1
ATOM 821 N N . LYS A 1 106 ? -1.546 3.305 56.836 1.000 35.084 106 LYS A N 1
ATOM 822 C CA . LYS A 1 106 ? -2.676 4.147 56.524 1.000 33.271 106 LYS A CA 1
ATOM 823 C C . LYS A 1 106 ? -2.129 5.334 55.735 1.000 33.321 106 LYS A C 1
ATOM 824 O O . LYS A 1 106 ? -1.286 6.060 56.248 1.000 33.123 106 LYS A O 1
ATOM 830 N N . ILE A 1 107 ? -2.609 5.516 54.492 1.000 32.658 107 ILE A N 1
ATOM 831 C CA . ILE A 1 107 ? -2.158 6.638 53.683 1.000 31.253 107 ILE A CA 1
ATOM 832 C C . ILE A 1 107 ? -3.348 7.435 53.142 1.000 32.715 107 ILE A C 1
ATOM 833 O O . ILE A 1 107 ? -4.484 6.979 53.146 1.000 32.433 107 ILE A O 1
ATOM 838 N N . LYS A 1 108 ? -3.069 8.640 52.642 1.000 37.493 108 LYS A N 1
ATOM 839 C CA . LYS A 1 108 ? -4.049 9.506 52.009 1.000 42.037 108 LYS A CA 1
ATOM 840 C C . LYS A 1 108 ? -4.655 8.852 50.769 1.000 39.313 108 LYS A C 1
ATOM 841 O O . LYS A 1 108 ? -3.948 8.289 49.943 1.000 45.839 108 LYS A O 1
ATOM 847 N N . GLY A 1 109 ? -5.972 8.954 50.610 1.000 36.379 109 GLY A N 1
ATOM 848 C CA . GLY A 1 109 ? -6.571 8.663 49.316 1.000 38.274 109 GLY A CA 1
ATOM 849 C C . GLY A 1 109 ? -7.342 9.871 48.795 1.000 38.347 109 GLY A C 1
ATOM 850 O O . GLY A 1 109 ? -7.420 10.884 49.495 1.000 40.516 109 GLY A O 1
ATOM 851 N N . TYR A 1 110 ? -7.912 9.746 47.583 1.000 39.861 110 TYR A N 1
ATOM 852 C CA . TYR A 1 110 ? -8.605 10.836 46.918 1.000 35.546 110 TYR A CA 1
ATOM 853 C C . TYR A 1 110 ? -9.852 10.302 46.229 1.000 34.958 110 TYR A C 1
ATOM 854 O O . TYR A 1 110 ? -9.863 9.172 45.747 1.000 32.435 110 TYR A O 1
ATOM 863 N N . ALA A 1 111 ? -10.901 11.134 46.188 1.000 39.158 111 ALA A N 1
ATOM 864 C CA . ALA A 1 111 ? -12.193 10.758 45.616 1.000 41.476 111 ALA A CA 1
ATOM 865 C C . ALA A 1 111 ? -12.021 10.466 44.130 1.000 41.887 111 ALA A C 1
ATOM 866 O 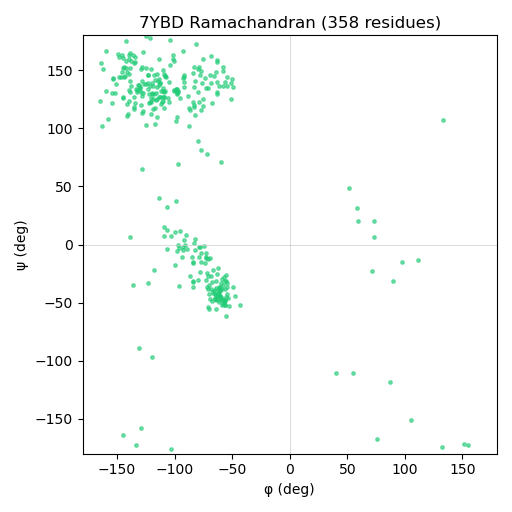O . ALA A 1 111 ? -11.279 11.172 43.446 1.000 40.151 111 ALA A O 1
ATOM 868 N N . ALA A 1 112 ? -12.709 9.414 43.668 1.000 40.987 112 ALA A N 1
ATOM 869 C CA . ALA A 1 112 ? -12.686 8.959 42.286 1.000 43.113 112 ALA A CA 1
ATOM 870 C C . ALA A 1 112 ? -13.472 9.897 41.369 1.000 43.126 112 ALA A C 1
ATOM 871 O O . ALA A 1 112 ? -13.339 9.839 40.152 1.000 41.257 112 ALA A O 1
ATOM 873 N N . LYS A 1 113 ? -14.302 10.756 41.955 1.000 47.618 113 LYS A N 1
ATOM 874 C CA . LYS A 1 113 ? -15.322 11.472 41.208 1.000 51.263 113 LYS A CA 1
ATOM 875 C C . LYS A 1 113 ? -14.768 11.995 39.883 1.000 48.364 113 LYS A C 1
ATOM 876 O O . LYS A 1 113 ? -15.350 11.749 38.832 1.000 48.331 113 LYS A O 1
ATOM 882 N N . GLU A 1 114 ? -13.643 12.713 39.929 1.000 47.929 114 GLU A N 1
ATOM 883 C CA . GLU A 1 114 ? -13.184 13.470 38.771 1.000 52.771 114 GLU A CA 1
ATOM 884 C C . GLU A 1 114 ? -12.166 12.699 37.923 1.000 52.132 114 GLU A C 1
ATOM 885 O O . GLU A 1 114 ? -11.546 13.292 37.046 1.000 50.604 114 GLU A O 1
ATOM 891 N N . PHE A 1 115 ? -11.990 11.391 38.171 1.000 50.662 115 PHE A N 1
ATOM 892 C CA . PHE A 1 115 ? -11.009 10.602 37.439 1.000 45.478 115 PHE A CA 1
ATOM 893 C C . PHE A 1 115 ? -11.544 10.308 36.030 1.000 47.714 115 PHE A C 1
ATOM 894 O O . PHE A 1 115 ? -12.654 9.810 35.878 1.000 48.071 115 PHE A O 1
ATOM 902 N N . PRO A 1 116 ? -10.800 10.649 34.949 1.000 50.673 116 PRO A N 1
ATOM 903 C CA . PRO A 1 116 ? -11.273 10.455 33.575 1.000 47.630 116 PRO A CA 1
ATOM 904 C C . PRO A 1 116 ? -11.809 9.060 33.278 1.000 49.653 116 PRO A C 1
ATOM 905 O O . PRO A 1 116 ? -11.235 8.072 33.726 1.000 47.571 116 PRO A O 1
ATOM 909 N N . LYS A 1 117 ? -12.876 8.993 32.471 1.000 54.597 117 LYS A N 1
ATOM 910 C CA . LYS A 1 117 ? -13.327 7.744 31.868 1.000 59.385 117 LYS A CA 1
ATOM 911 C C . LYS A 1 117 ? -12.427 7.398 30.680 1.000 58.130 117 LYS A C 1
ATOM 912 O O . LYS A 1 117 ? -11.961 8.287 29.969 1.000 55.114 117 LYS A O 1
ATOM 918 N N . LEU A 1 118 ? -12.188 6.103 30.451 1.000 55.959 118 LEU A N 1
ATOM 919 C CA . LEU A 1 118 ? -11.336 5.709 29.342 1.000 60.824 118 LEU A CA 1
ATOM 920 C C . LEU A 1 118 ? -12.167 5.541 28.071 1.000 63.895 118 LEU A C 1
ATOM 921 O O . LEU A 1 118 ? -13.181 4.856 28.093 1.000 65.414 118 LEU A O 1
ATOM 926 N N . PRO A 1 119 ? -11.788 6.180 26.935 1.000 67.526 119 PRO A N 1
ATOM 927 C CA . PRO A 1 119 ? -12.501 5.970 25.676 1.000 66.400 119 PRO A CA 1
ATOM 928 C C . PRO A 1 119 ? -12.342 4.499 25.275 1.000 60.898 119 PRO A C 1
ATOM 929 O O . PRO A 1 119 ? -13.171 3.741 25.711 1.000 71.222 119 PRO A O 1
ATOM 933 N N . LEU A 1 121 ? -14.809 0.902 23.985 1.000 87.213 121 LEU A N 1
ATOM 934 C CA . LEU A 1 121 ? -14.669 1.077 22.512 1.000 91.293 121 LEU A CA 1
ATOM 935 C C . LEU A 1 121 ? -14.313 -0.257 21.844 1.000 102.514 121 LEU A C 1
ATOM 936 O O . LEU A 1 121 ? -13.205 -0.758 22.013 1.000 118.851 121 LEU A O 1
ATOM 941 N N . ASN A 1 122 ? -15.299 -0.840 21.138 1.000 106.426 122 ASN A N 1
ATOM 942 C CA . ASN A 1 122 ? -15.242 -1.924 20.147 1.000 105.842 122 ASN A CA 1
ATOM 943 C C . ASN A 1 122 ? -15.302 -3.381 20.634 1.000 109.959 122 ASN A C 1
ATOM 944 O O . ASN A 1 122 ? -16.357 -3.806 21.098 1.000 116.023 122 ASN A O 1
ATOM 949 N N . GLU A 1 123 ? -14.241 -4.171 20.381 1.000 113.216 123 GLU A N 1
ATOM 950 C CA . GLU A 1 123 ? -14.164 -5.614 20.633 1.000 112.400 123 GLU A CA 1
ATOM 951 C C . GLU A 1 123 ? -14.646 -6.430 19.432 1.000 104.145 123 GLU A C 1
ATOM 952 O O . GLU A 1 123 ? -14.180 -7.547 19.194 1.000 91.289 123 GLU A O 1
ATOM 958 N N . GLU A 1 124 ? -15.596 -5.866 18.688 1.000 102.992 124 GLU A N 1
ATOM 959 C CA . GLU A 1 124 ? -15.993 -6.437 17.415 1.000 106.243 124 GLU A CA 1
ATOM 960 C C . GLU A 1 124 ? -15.012 -5.936 16.362 1.000 105.299 124 GLU A C 1
ATOM 961 O O . GLU A 1 124 ? -14.714 -6.641 15.400 1.000 104.734 124 GLU A O 1
ATOM 967 N N . ASP A 1 125 ? -14.505 -4.713 16.584 1.000 104.890 125 ASP A N 1
ATOM 968 C CA . ASP A 1 125 ? -13.560 -4.047 15.699 1.000 94.412 125 ASP A CA 1
ATOM 969 C C . ASP A 1 125 ? -12.142 -4.223 16.243 1.000 89.009 125 ASP A C 1
ATOM 970 O O . ASP A 1 125 ? -11.323 -3.310 16.153 1.000 90.757 125 ASP A O 1
ATOM 975 N N . LEU A 1 126 ? -11.866 -5.410 16.804 1.000 74.135 126 LEU A N 1
ATOM 976 C CA . LEU A 1 126 ? -10.567 -5.745 17.368 1.000 67.621 126 LEU A CA 1
ATOM 977 C C . LEU A 1 126 ? -9.944 -6.859 16.542 1.000 61.190 126 LEU A C 1
ATOM 978 O O . LEU A 1 126 ? -10.630 -7.788 16.148 1.000 60.367 126 LEU A O 1
ATOM 983 N N . TYR A 1 127 ? -8.635 -6.772 16.317 1.000 59.364 127 TYR A N 1
ATOM 984 C CA . TYR A 1 127 ? -7.961 -7.726 15.457 1.000 54.756 127 TYR A CA 1
ATOM 985 C C . TYR A 1 127 ? -6.841 -8.406 16.219 1.000 51.624 127 TYR A C 1
ATOM 986 O O . TYR A 1 127 ? -6.157 -7.785 17.027 1.000 49.060 127 TYR A O 1
ATOM 995 N N . SER A 1 128 ? -6.627 -9.678 15.889 1.000 51.656 128 SER A N 1
ATOM 996 C CA . SER A 1 128 ? -5.692 -10.508 16.619 1.000 44.652 128 SER A CA 1
ATOM 997 C C . SER A 1 128 ? -4.344 -10.496 15.911 1.000 43.957 128 SER A C 1
ATOM 998 O O . SER A 1 128 ? -4.267 -10.749 14.717 1.000 47.828 128 SER A O 1
ATOM 1001 N N . ILE A 1 129 ? -3.288 -10.157 16.651 1.000 44.868 129 ILE A N 1
ATOM 1002 C CA . ILE A 1 129 ? -1.925 -10.185 16.144 1.000 41.339 129 ILE A CA 1
ATOM 1003 C C . ILE A 1 129 ? -1.090 -10.956 17.159 1.000 43.195 129 ILE A C 1
ATOM 1004 O O . ILE A 1 129 ? -1.259 -10.768 18.362 1.000 40.417 129 ILE A O 1
ATOM 1009 N N . PRO A 1 130 ? -0.203 -11.883 16.729 1.000 47.615 130 PRO A N 1
ATOM 1010 C CA . PRO A 1 130 ? 0.761 -12.490 17.655 1.000 41.748 130 PRO A CA 1
ATOM 1011 C C . PRO A 1 130 ? 1.662 -11.475 18.356 1.000 44.596 130 PRO A C 1
ATOM 1012 O O . PRO A 1 130 ? 2.182 -10.553 17.719 1.000 46.348 130 PRO A O 1
ATOM 1016 N N . GLN A 1 131 ? 1.849 -11.677 19.671 1.000 46.232 131 GLN A N 1
ATOM 1017 C CA . GLN A 1 131 ? 2.628 -10.782 20.518 1.000 46.268 131 GLN A CA 1
ATOM 1018 C C . GLN A 1 131 ? 4.049 -10.687 19.977 1.000 49.635 131 GLN A C 1
ATOM 1019 O O . GLN A 1 131 ? 4.584 -9.590 19.812 1.000 54.137 131 GLN A O 1
ATOM 1025 N N . GLU A 1 132 ? 4.642 -11.845 19.681 1.000 48.817 132 GLU A N 1
ATOM 1026 C CA . GLU A 1 132 ? 6.044 -11.912 19.301 1.000 53.217 132 GLU A CA 1
ATOM 1027 C C . GLU A 1 132 ? 6.308 -10.979 18.124 1.000 47.957 132 GLU A C 1
ATOM 1028 O O . GLU A 1 132 ? 7.333 -10.303 18.097 1.000 46.475 132 GLU A O 1
ATOM 1034 N N . ILE A 1 133 ? 5.380 -10.994 17.157 1.000 44.918 133 ILE A N 1
ATOM 1035 C CA . ILE A 1 133 ? 5.454 -10.243 15.919 1.000 41.654 133 ILE A CA 1
ATOM 1036 C C . ILE A 1 133 ? 5.433 -8.747 16.238 1.000 38.984 133 ILE A C 1
ATOM 1037 O O . ILE A 1 133 ? 6.343 -8.019 15.831 1.000 39.076 133 ILE A O 1
ATOM 1042 N N . LEU A 1 134 ? 4.403 -8.300 16.972 1.000 35.469 134 LEU A N 1
ATOM 1043 C CA . LEU A 1 134 ? 4.264 -6.885 17.269 1.000 36.001 134 LEU A CA 1
ATOM 1044 C C . LEU A 1 134 ? 5.476 -6.420 18.068 1.000 35.406 134 LEU A C 1
ATOM 1045 O O . LEU A 1 134 ? 5.967 -5.307 17.870 1.000 36.456 134 LEU A O 1
ATOM 1050 N N . LYS A 1 135 ? 5.957 -7.299 18.951 1.000 37.283 135 LYS A N 1
ATOM 1051 C CA . LYS A 1 135 ? 7.088 -7.016 19.821 1.000 42.184 135 LYS A CA 1
ATOM 1052 C C . LYS A 1 135 ? 8.299 -6.672 18.972 1.000 39.062 135 LYS A C 1
ATOM 1053 O O . LYS A 1 135 ? 8.900 -5.611 19.160 1.000 39.214 135 LYS A O 1
ATOM 1059 N N . ASN A 1 136 ? 8.595 -7.565 18.023 1.000 37.469 136 ASN A N 1
ATOM 1060 C CA . ASN A 1 136 ? 9.741 -7.464 17.141 1.000 42.383 136 ASN A CA 1
ATOM 1061 C C . ASN A 1 136 ? 9.606 -6.282 16.198 1.000 37.294 136 ASN A C 1
ATOM 1062 O O . ASN A 1 136 ? 10.605 -5.615 15.897 1.000 39.001 136 ASN A O 1
ATOM 1067 N N . MET A 1 137 ? 8.382 -6.075 15.698 1.000 32.978 137 MET A N 1
ATOM 1068 C CA . MET A 1 137 ? 8.077 -4.894 14.906 1.000 31.431 137 MET A CA 1
ATOM 1069 C C . MET A 1 137 ? 8.469 -3.601 15.627 1.000 31.298 137 MET A C 1
ATOM 1070 O O . MET A 1 137 ? 9.213 -2.800 15.068 1.000 32.538 137 MET A O 1
ATOM 1075 N N . ILE A 1 138 ? 8.012 -3.417 16.874 1.000 30.368 138 ILE A N 1
ATOM 1076 C CA . ILE A 1 138 ? 8.348 -2.204 17.619 1.000 33.294 138 ILE A CA 1
ATOM 1077 C C . ILE A 1 138 ? 9.856 -2.163 17.865 1.000 35.677 138 ILE A C 1
ATOM 1078 O O . ILE A 1 138 ? 10.495 -1.142 17.636 1.000 38.624 138 ILE A O 1
ATOM 1083 N N . LYS A 1 139 ? 10.415 -3.280 18.332 1.000 35.470 139 LYS A N 1
ATOM 1084 C CA . LYS A 1 139 ? 11.816 -3.321 18.707 1.000 37.512 139 LYS A CA 1
ATOM 1085 C C . LYS A 1 139 ? 12.695 -2.954 17.508 1.000 35.478 139 LYS A C 1
ATOM 1086 O O . LYS A 1 139 ? 13.689 -2.254 17.651 1.000 33.305 139 LYS A O 1
ATOM 1092 N N . GLN A 1 140 ? 12.319 -3.403 16.314 1.000 34.196 140 GLN A N 1
ATOM 1093 C CA . GLN A 1 140 ? 13.234 -3.260 15.205 1.000 34.377 140 GLN A CA 1
ATOM 1094 C C . GLN A 1 140 ? 13.036 -1.947 14.461 1.000 34.495 140 GLN A C 1
ATOM 1095 O O . GLN A 1 140 ? 13.668 -1.760 13.422 1.000 33.041 140 GLN A O 1
ATOM 1101 N N . THR A 1 141 ? 12.197 -1.033 14.985 1.000 34.114 141 THR A N 1
ATOM 1102 C CA . THR A 1 141 ? 11.911 0.203 14.262 1.000 31.587 141 THR A CA 1
ATOM 1103 C C . THR A 1 141 ? 11.932 1.452 15.152 1.000 34.372 141 THR A C 1
ATOM 1104 O O . THR A 1 141 ? 12.312 2.541 14.712 1.000 33.458 141 THR A O 1
ATOM 1108 N N . VAL A 1 142 ? 11.488 1.309 16.403 1.000 34.104 142 VAL A N 1
ATOM 1109 C CA . VAL A 1 142 ? 11.108 2.478 17.188 1.000 33.271 142 VAL A CA 1
ATOM 1110 C C . VAL A 1 142 ? 12.328 3.353 17.498 1.000 32.264 142 VAL A C 1
ATOM 1111 O O . VAL A 1 142 ? 12.177 4.546 17.791 1.000 29.938 142 VAL A O 1
ATOM 1115 N N . PHE A 1 143 ? 13.529 2.750 17.444 1.000 31.758 143 PHE A N 1
ATOM 1116 C CA . PHE A 1 143 ? 14.749 3.456 17.794 1.000 31.683 143 PHE A CA 1
ATOM 1117 C C . PHE A 1 143 ? 15.027 4.466 16.691 1.000 30.522 143 PHE A C 1
ATOM 1118 O O . PHE A 1 143 ? 15.832 5.363 16.862 1.000 36.037 143 PHE A O 1
ATOM 1126 N N . ALA A 1 144 ? 14.308 4.339 15.569 1.000 31.249 144 ALA A N 1
ATOM 1127 C CA . ALA A 1 144 ? 14.594 5.150 14.403 1.000 30.868 144 ALA A CA 1
ATOM 1128 C C . ALA A 1 144 ? 13.708 6.398 14.256 1.000 31.516 144 ALA A C 1
ATOM 1129 O O . ALA A 1 144 ? 13.924 7.148 13.305 1.000 28.545 144 ALA A O 1
ATOM 1131 N N . ILE A 1 145 ? 12.756 6.642 15.181 1.000 32.280 145 ILE A N 1
ATOM 1132 C CA . ILE A 1 145 ? 11.877 7.815 15.135 1.000 32.535 145 ILE A CA 1
ATOM 1133 C C . ILE A 1 145 ? 12.711 9.086 15.273 1.000 33.831 145 ILE A C 1
ATOM 1134 O O . ILE A 1 145 ? 13.823 9.079 15.798 1.000 35.844 145 ILE A O 1
ATOM 1139 N N . SER A 1 146 ? 12.165 10.198 14.789 1.000 36.720 146 SER A N 1
ATOM 1140 C CA . SER A 1 146 ? 12.778 11.488 15.067 1.000 36.142 146 SER A CA 1
ATOM 1141 C C . SER A 1 146 ? 12.882 11.736 16.575 1.000 36.546 146 SER A C 1
ATOM 1142 O O . SER A 1 146 ? 12.040 11.281 17.353 1.000 35.061 146 SER A O 1
ATOM 1145 N N . GLN A 1 147 ? 13.921 12.481 16.975 1.000 39.052 147 GLN A N 1
ATOM 1146 C CA . GLN A 1 147 ? 13.969 13.091 18.300 1.000 41.149 147 GLN A CA 1
ATOM 1147 C C . GLN A 1 147 ? 13.793 14.603 18.141 1.000 36.454 147 GLN A C 1
ATOM 1148 O O . GLN A 1 147 ? 13.897 15.361 19.086 1.000 37.876 147 GLN A O 1
ATOM 1154 N N . ASP A 1 148 ? 13.494 15.056 16.931 1.000 40.355 148 ASP A N 1
ATOM 1155 C CA . ASP A 1 148 ? 13.302 16.480 16.700 1.000 40.107 148 ASP A CA 1
ATOM 1156 C C . ASP A 1 148 ? 11.879 16.874 17.100 1.000 39.823 148 ASP A C 1
ATOM 1157 O O . ASP A 1 148 ? 10.909 16.479 16.449 1.000 40.912 148 ASP A O 1
ATOM 1162 N N . GLN A 1 149 ? 11.743 17.662 18.170 1.000 41.697 149 GLN A N 1
ATOM 1163 C CA . GLN A 1 149 ? 10.405 17.952 18.679 1.000 42.482 149 GLN A CA 1
ATOM 1164 C C . GLN A 1 149 ? 9.723 19.030 17.837 1.000 42.759 149 GLN A C 1
ATOM 1165 O O . GLN A 1 149 ? 8.562 19.345 18.068 1.000 46.811 149 GLN A O 1
ATOM 1171 N N . THR A 1 150 ? 10.430 19.568 16.836 1.000 40.749 150 THR A N 1
ATOM 1172 C CA . THR A 1 150 ? 9.748 20.379 15.839 1.000 38.964 150 THR A CA 1
ATOM 1173 C C . THR A 1 150 ? 8.990 19.487 14.846 1.000 43.614 150 THR A C 1
ATOM 1174 O O . THR A 1 150 ? 8.259 19.999 14.007 1.000 44.715 150 THR A O 1
ATOM 1178 N N . LYS A 1 151 ? 9.168 18.156 14.915 1.000 41.206 151 LYS A N 1
ATOM 1179 C CA . LYS A 1 151 ? 8.549 17.241 13.962 1.000 38.339 151 LYS A CA 1
ATOM 1180 C C . LYS A 1 151 ? 7.798 16.151 14.720 1.000 37.468 151 LYS A C 1
ATOM 1181 O O . LYS A 1 151 ? 8.124 14.963 14.622 1.000 34.220 151 LYS A O 1
ATOM 1187 N N . PRO A 1 152 ? 6.741 16.528 15.469 1.000 38.336 152 PRO A N 1
ATOM 1188 C CA . PRO A 1 152 ? 6.029 15.590 16.332 1.000 36.893 152 PRO A CA 1
ATOM 1189 C C . PRO A 1 152 ? 5.555 14.370 15.564 1.000 35.012 152 PRO A C 1
ATOM 1190 O O . PRO A 1 152 ? 5.532 13.286 16.130 1.000 35.915 152 PRO A O 1
ATOM 1194 N N . VAL A 1 153 ? 5.199 14.546 14.284 1.000 34.824 153 VAL A N 1
ATOM 1195 C CA . VAL A 1 153 ? 4.652 13.428 13.528 1.000 36.300 153 VAL A CA 1
ATOM 1196 C C . VAL A 1 153 ? 5.703 12.327 13.373 1.000 35.788 153 VAL A C 1
ATOM 1197 O O . VAL A 1 153 ? 5.363 11.144 13.438 1.000 34.624 153 VAL A O 1
ATOM 1201 N N . LEU A 1 154 ? 6.970 12.729 13.184 1.000 34.586 154 LEU A N 1
ATOM 1202 C CA . LEU A 1 154 ? 8.051 11.785 12.938 1.000 34.784 154 LEU A CA 1
ATOM 1203 C C . LEU A 1 154 ? 8.565 11.222 14.253 1.000 37.765 154 LEU A C 1
ATOM 1204 O O . LEU A 1 154 ? 9.493 10.410 14.235 1.000 41.375 154 LEU A O 1
ATOM 1209 N N . MET A 1 155 ? 7.944 11.656 15.368 1.000 33.462 155 MET A N 1
ATOM 1210 C CA . MET A 1 155 ? 8.133 11.040 16.673 1.000 31.950 155 MET A CA 1
ATOM 1211 C C . MET A 1 155 ? 7.114 9.918 16.858 1.000 32.443 155 MET A C 1
ATOM 1212 O O . MET A 1 155 ? 7.153 9.165 17.835 1.000 30.069 155 MET A O 1
ATOM 1217 N N . GLY A 1 156 ? 6.230 9.782 15.860 1.000 32.109 156 GLY A N 1
ATOM 1218 C CA . GLY A 1 156 ? 5.322 8.658 15.805 1.000 30.991 156 GLY A CA 1
ATOM 1219 C C . GLY A 1 156 ? 5.835 7.629 14.804 1.000 31.611 156 GLY A C 1
ATOM 1220 O O . GLY A 1 156 ? 6.703 7.935 13.993 1.000 28.916 156 GLY A O 1
ATOM 1221 N N . GLU A 1 157 ? 5.309 6.403 14.904 1.000 28.440 157 GLU A N 1
ATOM 1222 C CA . GLU A 1 157 ? 5.514 5.405 13.876 1.000 30.455 157 GLU A CA 1
ATOM 1223 C C . GLU A 1 157 ? 4.195 5.207 13.136 1.000 32.478 157 GLU A C 1
ATOM 1224 O O . GLU A 1 157 ? 3.106 5.258 13.734 1.000 31.487 157 GLU A O 1
ATOM 1230 N N . LEU A 1 158 ? 4.324 4.947 11.832 1.000 30.522 158 LEU A N 1
ATOM 1231 C CA . LEU A 1 158 ? 3.195 4.617 10.983 1.000 29.109 158 LEU A CA 1
ATOM 1232 C C . LEU A 1 158 ? 2.897 3.129 11.120 1.000 29.269 158 LEU A C 1
ATOM 1233 O O . LEU A 1 158 ? 3.764 2.286 10.895 1.000 28.710 158 LEU A O 1
ATOM 1238 N N . LEU A 1 159 ? 1.676 2.833 11.572 1.000 31.379 159 LEU A N 1
ATOM 1239 C CA . LEU A 1 159 ? 1.156 1.482 11.572 1.000 32.770 159 LEU A CA 1
ATOM 1240 C C . LEU A 1 159 ? 0.144 1.386 10.438 1.000 34.958 159 LEU A C 1
ATOM 1241 O O . LEU A 1 159 ? -0.828 2.144 10.383 1.000 37.820 159 LEU A O 1
ATOM 1246 N N . GLU A 1 160 ? 0.379 0.448 9.524 1.000 35.431 160 GLU A N 1
ATOM 1247 C CA . GLU A 1 160 ? -0.460 0.389 8.340 1.000 37.898 160 GLU A CA 1
ATOM 1248 C C . GLU A 1 160 ? -0.784 -1.062 7.995 1.000 35.637 160 GLU A C 1
ATOM 1249 O O . GLU A 1 160 ? 0.089 -1.923 7.982 1.000 40.427 160 GLU A O 1
ATOM 1255 N N . ILE A 1 161 ? -2.066 -1.327 7.770 1.000 36.985 161 ILE A N 1
ATOM 1256 C CA . ILE A 1 161 ? -2.483 -2.629 7.306 1.000 38.056 161 ILE A CA 1
ATOM 1257 C C . ILE A 1 161 ? -2.978 -2.434 5.882 1.000 41.533 161 ILE A C 1
ATOM 1258 O O . ILE A 1 161 ? -3.846 -1.609 5.631 1.000 41.257 161 ILE A O 1
ATOM 1263 N N . VAL A 1 162 ? -2.346 -3.144 4.956 1.000 46.480 162 VAL A N 1
ATOM 1264 C CA . VAL A 1 162 ? -2.707 -3.103 3.555 1.000 52.430 162 VAL A CA 1
ATOM 1265 C C . VAL A 1 162 ? -2.709 -4.553 3.098 1.000 52.962 162 VAL A C 1
ATOM 1266 O O . VAL A 1 162 ? -1.679 -5.220 3.177 1.000 55.775 162 VAL A O 1
ATOM 1270 N N . ASP A 1 163 ? -3.891 -5.031 2.695 1.000 55.594 163 ASP A N 1
ATOM 1271 C CA . ASP A 1 163 ? -4.075 -6.368 2.144 1.000 61.577 163 ASP A CA 1
ATOM 1272 C C . ASP A 1 163 ? -3.479 -7.444 3.053 1.000 55.516 163 ASP A C 1
ATOM 1273 O O . ASP A 1 163 ? -2.745 -8.317 2.597 1.000 54.923 163 ASP A O 1
ATOM 1278 N N . ARG A 1 164 ? -3.802 -7.364 4.347 1.000 57.673 164 ARG A N 1
ATOM 1279 C CA . ARG A 1 164 ? -3.423 -8.391 5.304 1.000 59.885 164 ARG A CA 1
ATOM 1280 C C . ARG A 1 164 ? -1.925 -8.341 5.621 1.000 58.416 164 ARG A C 1
ATOM 1281 O O . ARG A 1 164 ? -1.412 -9.200 6.344 1.000 53.554 164 ARG A O 1
ATOM 1289 N N . ASN A 1 165 ? -1.234 -7.316 5.107 1.000 54.049 165 ASN A N 1
ATOM 1290 C CA . ASN A 1 165 ? 0.113 -7.033 5.567 1.000 52.772 165 ASN A CA 1
ATOM 1291 C C . ASN A 1 165 ? 0.057 -5.918 6.602 1.000 44.723 165 ASN A C 1
ATOM 1292 O O . ASN A 1 165 ? -0.530 -4.871 6.347 1.000 43.408 165 ASN A O 1
ATOM 1297 N N . LEU A 1 166 ? 0.696 -6.159 7.753 1.000 41.782 166 LEU A N 1
ATOM 1298 C CA . LEU A 1 166 ? 0.935 -5.132 8.757 1.000 36.687 166 LEU A CA 1
ATOM 1299 C C . LEU A 1 166 ? 2.351 -4.571 8.632 1.000 36.175 166 LEU A C 1
ATOM 1300 O O . LEU A 1 166 ? 3.333 -5.311 8.585 1.000 37.480 166 LEU A O 1
ATOM 1305 N N . ASN A 1 167 ? 2.451 -3.245 8.594 1.000 37.135 167 ASN A N 1
ATOM 1306 C CA . ASN A 1 167 ? 3.752 -2.598 8.517 1.000 37.748 167 ASN A CA 1
ATOM 1307 C C . ASN A 1 167 ? 3.875 -1.573 9.635 1.000 34.961 167 ASN A C 1
ATOM 1308 O O . ASN A 1 167 ? 2.941 -0.809 9.865 1.000 37.838 167 ASN A O 1
ATOM 1313 N N . LEU A 1 168 ? 5.060 -1.535 10.254 1.000 35.596 168 LEU A N 1
ATOM 1314 C CA . LEU A 1 168 ? 5.430 -0.515 11.228 1.000 33.974 168 LEU A CA 1
ATOM 1315 C C . LEU A 1 168 ? 6.664 0.224 10.712 1.000 32.963 168 LEU A C 1
ATOM 1316 O O . LEU A 1 168 ? 7.676 -0.395 10.353 1.000 28.663 168 LEU A O 1
ATOM 1321 N N . VAL A 1 169 ? 6.539 1.558 10.649 1.000 32.830 169 VAL A N 1
ATOM 1322 C CA . VAL A 1 169 ? 7.506 2.381 9.938 1.000 32.147 169 VAL A CA 1
ATOM 1323 C C . VAL A 1 169 ? 7.991 3.513 10.844 1.000 34.317 169 VAL A C 1
ATOM 1324 O O . VAL A 1 169 ? 7.183 4.261 11.420 1.000 31.543 169 VAL A O 1
ATOM 1328 N N . ALA A 1 170 ? 9.323 3.626 10.946 1.000 31.832 170 ALA A N 1
ATOM 1329 C CA . ALA A 1 170 ? 9.953 4.714 11.690 1.000 34.940 170 ALA A CA 1
ATOM 1330 C C . ALA A 1 170 ? 10.907 5.463 10.757 1.000 35.691 170 ALA A C 1
ATOM 1331 O O . ALA A 1 170 ? 11.669 4.853 9.999 1.000 31.597 170 ALA A O 1
ATOM 1333 N N . ILE A 1 171 ? 10.832 6.796 10.790 1.000 34.750 171 ILE A N 1
ATOM 1334 C CA . ILE A 1 171 ? 11.692 7.593 9.928 1.000 37.166 171 ILE A CA 1
ATOM 1335 C C . ILE A 1 171 ? 12.078 8.892 10.637 1.000 35.831 171 ILE A C 1
ATOM 1336 O O . ILE A 1 171 ? 11.306 9.431 11.438 1.000 35.706 171 ILE A O 1
ATOM 1341 N N . ASP A 1 172 ? 13.278 9.403 10.341 1.000 34.272 172 ASP A N 1
ATOM 1342 C CA . ASP A 1 172 ? 13.708 10.599 11.052 1.000 37.478 172 ASP A CA 1
ATOM 1343 C C . ASP A 1 172 ? 14.391 11.569 10.101 1.000 36.656 172 ASP A C 1
ATOM 1344 O O . ASP A 1 172 ? 14.984 12.522 10.575 1.000 36.864 172 ASP A O 1
ATOM 1349 N N . GLY A 1 173 ? 14.379 11.286 8.792 1.000 36.740 173 GLY A N 1
ATOM 1350 C CA . GLY A 1 173 ? 15.053 12.176 7.860 1.000 36.276 173 GLY A CA 1
ATOM 1351 C C . GLY A 1 173 ? 16.452 11.686 7.484 1.000 39.076 173 GLY A C 1
ATOM 1352 O O . GLY A 1 173 ? 17.008 12.159 6.503 1.000 37.323 173 GLY A O 1
ATOM 1353 N N . TYR A 1 174 ? 17.000 10.729 8.251 1.000 38.641 174 TYR A N 1
ATOM 1354 C CA . TYR A 1 174 ? 18.340 10.206 8.016 1.000 37.870 174 TYR A CA 1
ATOM 1355 C C . TYR A 1 174 ? 18.315 8.695 7.808 1.000 37.943 174 TYR A C 1
ATOM 1356 O O . TYR A 1 174 ? 19.131 8.157 7.073 1.000 37.614 174 TYR A O 1
ATOM 1365 N N . ARG A 1 175 ? 17.395 8.008 8.491 1.000 36.261 175 ARG A N 1
ATOM 1366 C CA . ARG A 1 175 ? 17.238 6.573 8.332 1.000 34.194 175 ARG A CA 1
ATOM 1367 C C . ARG A 1 175 ? 15.745 6.252 8.306 1.000 35.892 175 ARG A C 1
ATOM 1368 O O . ARG A 1 175 ? 14.913 7.091 8.667 1.000 34.276 175 ARG A O 1
ATOM 1376 N N . LEU A 1 176 ? 15.430 5.035 7.857 1.000 31.380 176 LEU A N 1
ATOM 1377 C CA . LEU A 1 176 ? 14.071 4.547 7.763 1.000 32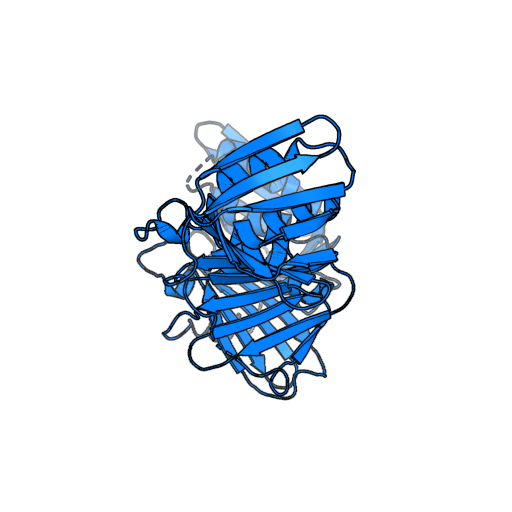.095 176 LEU A CA 1
ATOM 1378 C C . LEU A 1 176 ? 14.100 3.054 8.081 1.000 32.584 176 LEU A C 1
ATOM 1379 O O . LEU A 1 176 ? 14.920 2.315 7.555 1.000 31.771 176 LEU A O 1
ATOM 1384 N N . ALA A 1 177 ? 13.256 2.650 9.030 1.000 30.522 177 ALA A N 1
ATOM 1385 C CA . ALA A 1 177 ? 13.161 1.268 9.458 1.000 29.886 177 ALA A CA 1
ATOM 1386 C C . ALA A 1 177 ? 11.731 0.785 9.199 1.000 33.938 177 ALA A C 1
ATOM 1387 O O . ALA A 1 177 ? 10.769 1.444 9.606 1.000 30.893 177 ALA A O 1
ATOM 1389 N N . VAL A 1 178 ? 11.597 -0.378 8.538 1.000 33.467 178 VAL A N 1
ATOM 1390 C CA . VAL A 1 178 ? 10.292 -0.901 8.149 1.000 36.842 178 VAL A CA 1
ATOM 1391 C C . VAL A 1 178 ? 10.295 -2.378 8.489 1.000 36.198 178 VAL A C 1
ATOM 1392 O O . VAL A 1 178 ? 11.177 -3.103 8.035 1.000 37.278 178 VAL A O 1
ATOM 1396 N N . LYS A 1 179 ? 9.281 -2.815 9.239 1.000 33.756 179 LYS A N 1
ATOM 1397 C CA . LYS A 1 179 ? 9.116 -4.224 9.534 1.000 35.247 179 LYS A CA 1
ATOM 1398 C C . LYS A 1 179 ? 7.679 -4.597 9.213 1.000 38.311 179 LYS A C 1
ATOM 1399 O O . LYS A 1 179 ? 6.762 -3.879 9.614 1.000 40.292 179 LYS A O 1
ATOM 1405 N N . SER A 1 180 ? 7.527 -5.730 8.519 1.000 44.579 180 SER A N 1
ATOM 1406 C CA . SER A 1 180 ? 6.262 -6.211 7.980 1.000 47.111 180 SER A CA 1
ATOM 1407 C C . SER A 1 180 ? 5.979 -7.624 8.462 1.000 49.127 180 SER A C 1
ATOM 1408 O O . SER A 1 180 ? 6.887 -8.430 8.679 1.000 56.300 180 SER A O 1
ATOM 1411 N N . CYS A 1 181 ? 4.686 -7.926 8.536 1.000 46.749 181 CYS A N 1
ATOM 1412 C CA . CYS A 1 181 ? 4.268 -9.303 8.658 1.000 49.032 181 CYS A CA 1
ATOM 1413 C C . CYS A 1 181 ? 2.925 -9.482 7.964 1.000 48.288 181 CYS A C 1
ATOM 1414 O O . CYS A 1 181 ? 2.080 -8.589 7.982 1.000 42.069 181 CYS A O 1
ATOM 1417 N N . SER A 1 182 ? 2.727 -10.644 7.339 1.000 49.769 182 SER A N 1
ATOM 1418 C CA . SER A 1 182 ? 1.386 -10.891 6.837 1.000 57.380 182 SER A CA 1
ATOM 1419 C C . SER A 1 182 ? 0.550 -11.512 7.950 1.000 46.662 182 SER A C 1
ATOM 1420 O O . SER A 1 182 ? 0.856 -12.583 8.450 1.000 45.244 182 SER A O 1
ATOM 1423 N N . VAL A 1 183 ? -0.484 -10.803 8.388 1.000 50.100 183 VAL A N 1
ATOM 1424 C CA . VAL A 1 183 ? -1.353 -11.436 9.360 1.000 53.715 183 VAL A CA 1
ATOM 1425 C C . VAL A 1 183 ? -2.754 -11.514 8.766 1.000 59.424 183 VAL A C 1
ATOM 1426 O O . VAL A 1 183 ? -3.270 -10.528 8.241 1.000 53.958 183 VAL A O 1
ATOM 1430 N N . ASP A 1 184 ? -3.322 -12.725 8.825 1.000 66.563 184 ASP A N 1
ATOM 1431 C CA . ASP A 1 184 ? -4.545 -13.077 8.123 1.000 66.304 184 ASP A CA 1
ATOM 1432 C C . ASP A 1 184 ? -5.771 -12.436 8.760 1.000 58.454 184 ASP A C 1
ATOM 1433 O O . ASP A 1 184 ? -6.721 -12.118 8.062 1.000 54.621 184 ASP A O 1
ATOM 1438 N N . SER A 1 185 ? -5.746 -12.220 10.075 1.000 55.558 185 SER A N 1
ATOM 1439 C CA . SER A 1 185 ? -6.939 -11.723 10.729 1.000 57.585 185 SER A CA 1
ATOM 1440 C C . SER A 1 185 ? -7.186 -10.249 10.379 1.000 63.327 185 SER A C 1
ATOM 1441 O O . SER A 1 185 ? -8.239 -9.707 10.714 1.000 70.013 185 SER A O 1
ATOM 1444 N N . LEU A 1 186 ? -6.225 -9.620 9.678 1.000 60.358 186 LEU A N 1
ATOM 1445 C CA . LEU A 1 186 ? -6.176 -8.175 9.476 1.000 59.179 186 LEU A CA 1
ATOM 1446 C C . LEU A 1 186 ? -6.780 -7.814 8.122 1.000 62.507 186 LEU A C 1
ATOM 1447 O O . LEU A 1 186 ? -6.090 -7.335 7.218 1.000 59.496 186 LEU A O 1
ATOM 1452 N N . THR A 1 187 ? -8.101 -7.995 8.042 1.000 66.287 187 THR A N 1
ATOM 1453 C CA . THR A 1 187 ? -8.844 -8.063 6.796 1.000 69.247 187 THR A CA 1
ATOM 1454 C C . THR A 1 187 ? -9.198 -6.659 6.329 1.000 67.394 187 THR A C 1
ATOM 1455 O O . THR A 1 187 ? -9.658 -6.478 5.201 1.000 76.953 187 THR A O 1
ATOM 1459 N N . GLU A 1 188 ? -8.983 -5.678 7.209 1.000 68.438 188 GLU A N 1
ATOM 1460 C CA . GLU A 1 188 ? -9.327 -4.300 6.902 1.000 67.224 188 GLU A CA 1
ATOM 1461 C C . GLU A 1 188 ? -8.063 -3.456 6.806 1.000 70.895 188 GLU A C 1
ATOM 1462 O O . GLU A 1 188 ? -7.133 -3.636 7.597 1.000 73.733 188 GLU A O 1
ATOM 1468 N N . ASN A 1 189 ? -8.081 -2.516 5.851 1.000 66.974 189 ASN A N 1
ATOM 1469 C CA . ASN A 1 189 ? -7.018 -1.551 5.623 1.000 64.821 189 ASN A CA 1
ATOM 1470 C C . ASN A 1 189 ? -7.106 -0.399 6.626 1.000 62.806 189 ASN A C 1
ATOM 1471 O O . ASN A 1 189 ? -8.183 0.167 6.831 1.000 69.349 189 ASN A O 1
ATOM 1476 N N . ILE A 1 190 ? -5.960 -0.083 7.251 1.000 53.864 190 ILE A N 1
ATOM 1477 C CA . ILE A 1 190 ? -5.836 0.920 8.303 1.000 51.393 190 ILE A CA 1
ATOM 1478 C C . ILE A 1 190 ? -4.485 1.597 8.121 1.000 46.423 190 ILE A C 1
ATOM 1479 O O . ILE A 1 190 ? -3.511 0.928 7.782 1.000 44.558 190 ILE A O 1
ATOM 1484 N N . LYS A 1 191 ? -4.452 2.903 8.402 1.000 37.871 191 LYS A N 1
ATOM 1485 C CA . LYS A 1 191 ? -3.248 3.705 8.410 1.000 39.215 191 LYS A CA 1
ATOM 1486 C C . LYS A 1 191 ? -3.307 4.707 9.569 1.000 38.476 191 LYS A C 1
ATOM 1487 O O . LYS A 1 191 ? -4.090 5.644 9.516 1.000 41.880 191 LYS A O 1
ATOM 1493 N N . VAL A 1 192 ? -2.475 4.536 10.614 1.000 36.267 192 VAL A N 1
ATOM 1494 C CA . VAL A 1 192 ? -2.447 5.466 11.739 1.000 33.946 192 VAL A CA 1
ATOM 1495 C C . VAL A 1 192 ? -1.006 5.724 12.188 1.000 34.692 192 VAL A C 1
ATOM 1496 O O . VAL A 1 192 ? -0.105 4.943 11.879 1.000 37.161 192 VAL A O 1
ATOM 1500 N N . ILE A 1 193 ? -0.821 6.808 12.959 1.000 32.444 193 ILE A N 1
ATOM 1501 C CA . ILE A 1 193 ? 0.471 7.191 13.511 1.000 34.178 193 ILE A CA 1
ATOM 1502 C C . ILE A 1 193 ? 0.397 7.177 15.043 1.000 34.889 193 ILE A C 1
ATOM 1503 O O . ILE A 1 193 ? -0.388 7.910 15.643 1.000 38.205 193 ILE A O 1
ATOM 1508 N N . ILE A 1 194 ? 1.190 6.299 15.680 1.000 35.602 194 ILE A N 1
ATOM 1509 C CA . ILE A 1 194 ? 1.194 6.173 17.130 1.000 30.427 194 ILE A CA 1
ATOM 1510 C C . ILE A 1 194 ? 2.519 6.714 17.650 1.000 32.326 194 ILE A C 1
ATOM 1511 O O . ILE A 1 194 ? 3.579 6.374 17.128 1.000 30.015 194 ILE A O 1
ATOM 1516 N N . PRO A 1 195 ? 2.504 7.583 18.687 1.000 33.700 195 PRO A N 1
ATOM 1517 C CA . PRO A 1 195 ? 3.757 8.068 19.273 1.000 32.548 195 PRO A CA 1
ATOM 1518 C C . PRO A 1 195 ? 4.676 6.868 19.562 1.000 32.005 195 PRO A C 1
ATOM 1519 O O . PRO A 1 195 ? 4.233 5.836 20.051 1.000 35.304 195 PRO A O 1
ATOM 1523 N N . GLY A 1 196 ? 5.957 6.971 19.225 1.000 30.957 196 GLY A N 1
ATOM 1524 C CA . GLY A 1 196 ? 6.848 5.868 19.521 1.000 31.394 196 GLY A CA 1
ATOM 1525 C C . GLY A 1 196 ? 7.004 5.651 21.032 1.000 35.088 196 GLY A C 1
ATOM 1526 O O . GLY A 1 196 ? 7.059 4.507 21.477 1.000 31.197 196 GLY A O 1
ATOM 1527 N N . LYS A 1 197 ? 7.079 6.748 21.811 1.000 32.755 197 LYS A N 1
ATOM 1528 C CA . LYS A 1 197 ? 7.175 6.659 23.265 1.000 37.720 197 LYS A CA 1
ATOM 1529 C C . LYS A 1 197 ? 6.123 5.679 23.798 1.000 37.447 197 LYS A C 1
ATOM 1530 O O . LYS A 1 197 ? 6.381 4.829 24.646 1.000 41.164 197 LYS A O 1
ATOM 1536 N N . THR A 1 198 ? 4.912 5.805 23.272 1.000 36.104 198 THR A N 1
ATOM 1537 C CA . THR A 1 198 ? 3.778 4.993 23.672 1.000 36.364 198 THR A CA 1
ATOM 1538 C C . THR A 1 198 ? 3.928 3.559 23.161 1.000 33.113 198 THR A C 1
ATOM 1539 O O . THR A 1 198 ? 3.522 2.604 23.816 1.000 34.604 198 THR A O 1
ATOM 1543 N N . LEU A 1 199 ? 4.493 3.405 21.961 1.000 32.668 199 LEU A N 1
ATOM 1544 C CA . LEU A 1 199 ? 4.708 2.060 21.460 1.000 30.239 199 LEU A CA 1
ATOM 1545 C C . LEU A 1 199 ? 5.786 1.348 22.279 1.000 30.712 199 LEU A C 1
ATOM 1546 O O . LEU A 1 199 ? 5.779 0.119 22.365 1.000 31.242 199 LEU A O 1
ATOM 1551 N N . ILE A 1 200 ? 6.712 2.116 22.865 1.000 31.022 200 ILE A N 1
ATOM 1552 C CA . ILE A 1 200 ? 7.694 1.517 23.760 1.000 32.055 200 ILE A CA 1
ATOM 1553 C C . ILE A 1 200 ? 6.973 0.960 24.990 1.000 36.829 200 ILE A C 1
ATOM 1554 O O . ILE A 1 200 ? 7.135 -0.209 25.356 1.000 38.892 200 ILE A O 1
ATOM 1559 N N . ASP A 1 201 ? 6.078 1.764 25.56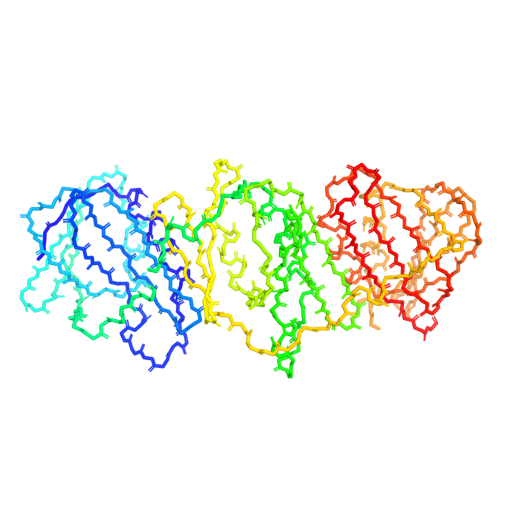8 1.000 37.138 201 ASP A N 1
ATOM 1560 C CA . ASP A 1 201 ? 5.265 1.260 26.664 1.000 38.307 201 ASP A CA 1
ATOM 1561 C C . ASP A 1 201 ? 4.554 -0.022 26.260 1.000 39.105 201 ASP A C 1
ATOM 1562 O O . ASP A 1 201 ? 4.538 -0.988 27.019 1.000 42.994 201 ASP A O 1
ATOM 1567 N N . VAL A 1 202 ? 3.950 -0.029 25.066 1.000 39.617 202 VAL A N 1
ATOM 1568 C CA . VAL A 1 202 ? 3.183 -1.196 24.658 1.000 35.349 202 VAL A CA 1
ATOM 1569 C C . VAL A 1 202 ? 4.114 -2.407 24.576 1.000 38.493 202 VAL A C 1
ATOM 1570 O O . VAL A 1 202 ? 3.746 -3.522 24.968 1.000 33.781 202 VAL A O 1
ATOM 1574 N N . ASN A 1 203 ? 5.311 -2.187 24.019 1.000 34.227 203 ASN A N 1
ATOM 1575 C CA . ASN A 1 203 ? 6.240 -3.289 23.832 1.000 34.160 203 ASN A CA 1
ATOM 1576 C C . ASN A 1 203 ? 6.607 -3.916 25.187 1.000 33.842 203 ASN A C 1
ATOM 1577 O O . ASN A 1 203 ? 6.682 -5.136 25.306 1.000 34.682 203 ASN A O 1
ATOM 1582 N N . SER A 1 204 ? 6.802 -3.081 26.214 1.000 34.040 204 SER A N 1
ATOM 1583 C CA . SER A 1 204 ? 7.142 -3.535 27.562 1.000 38.505 204 SER A CA 1
ATOM 1584 C C . SER A 1 204 ? 6.050 -4.405 28.178 1.000 40.641 204 SER A C 1
ATOM 1585 O O . SER A 1 204 ? 6.359 -5.162 29.088 1.000 50.059 204 SER A O 1
ATOM 1588 N N . LEU A 1 205 ? 4.806 -4.318 27.674 1.000 39.134 205 LEU A N 1
ATOM 1589 C CA . LEU A 1 205 ? 3.681 -5.066 28.217 1.000 38.843 205 LEU A CA 1
ATOM 1590 C C . LEU A 1 205 ? 3.427 -6.337 27.411 1.000 44.045 205 LEU A C 1
ATOM 1591 O O . LEU A 1 205 ? 2.573 -7.142 27.769 1.000 48.673 205 LEU A O 1
ATOM 1596 N N . LEU A 1 206 ? 4.158 -6.506 26.312 1.000 43.294 206 LEU A N 1
ATOM 1597 C CA . LEU A 1 206 ? 3.978 -7.677 25.477 1.000 47.782 206 LEU A CA 1
ATOM 1598 C C . LEU A 1 206 ? 4.956 -8.735 25.954 1.000 54.117 206 LEU A C 1
ATOM 1599 O O . LEU A 1 206 ? 6.113 -8.427 26.226 1.000 60.052 206 LEU A O 1
ATOM 1604 N N . SER A 1 207 ? 4.467 -9.970 26.068 1.000 64.409 207 SER A N 1
ATOM 1605 C CA . SER A 1 207 ? 5.275 -11.032 26.639 1.000 69.916 207 SER A CA 1
ATOM 1606 C C . SER A 1 207 ? 5.946 -11.843 25.530 1.000 79.418 207 SER A C 1
ATOM 1607 O O . SER A 1 207 ? 7.075 -12.297 25.702 1.000 90.157 207 SER A O 1
ATOM 1610 N N . GLY A 1 208 ? 5.253 -12.031 24.398 1.000 79.500 208 GLY A N 1
ATOM 1611 C CA . GLY A 1 208 ? 5.786 -12.861 23.328 1.000 80.457 208 GLY A CA 1
ATOM 1612 C C . GLY A 1 208 ? 5.013 -14.169 23.137 1.000 89.531 208 GLY A C 1
ATOM 1613 O O . GLY A 1 208 ? 5.203 -14.860 22.136 1.000 87.946 208 GLY A O 1
ATOM 1614 N N . GLU A 1 209 ? 4.152 -14.514 24.104 1.000 97.318 209 GLU A N 1
ATOM 1615 C CA . GLU A 1 209 ? 3.205 -15.608 23.944 1.000 87.622 209 GLU A CA 1
ATOM 1616 C C . GLU A 1 209 ? 1.821 -15.012 23.699 1.000 74.452 209 GLU A C 1
ATOM 1617 O O . GLU A 1 209 ? 1.567 -13.877 24.085 1.000 70.709 209 GLU A O 1
ATOM 1623 N N . ASP A 1 210 ? 0.940 -15.766 23.030 1.000 65.248 210 ASP A N 1
ATOM 1624 C CA . ASP A 1 210 ? -0.455 -15.368 22.877 1.000 64.822 210 ASP A CA 1
ATOM 1625 C C . ASP A 1 210 ? -0.610 -14.258 21.835 1.000 60.854 210 ASP A C 1
ATOM 1626 O O . ASP A 1 210 ? 0.304 -13.978 21.053 1.000 57.423 210 ASP A O 1
ATOM 1631 N N . ASN A 1 211 ? -1.797 -13.643 21.821 1.000 46.513 211 ASN A N 1
ATOM 1632 C CA . ASN A 1 211 ? -2.042 -12.541 20.919 1.000 48.013 211 ASN A CA 1
ATOM 1633 C C . ASN A 1 211 ? -2.233 -11.254 21.707 1.000 46.815 211 ASN A C 1
ATOM 1634 O O . ASN A 1 211 ? -2.490 -11.293 22.904 1.000 49.700 211 ASN A O 1
ATOM 1639 N N . VAL A 1 212 ? -2.036 -10.134 21.007 1.000 41.685 212 VAL A N 1
ATOM 1640 C CA . VAL A 1 212 ? -2.536 -8.830 21.399 1.000 41.217 212 VAL A CA 1
ATOM 1641 C C . VAL A 1 212 ? -3.639 -8.473 20.405 1.000 42.868 212 VAL A C 1
ATOM 1642 O O . VAL A 1 212 ? -3.478 -8.667 19.196 1.000 48.301 212 VAL A O 1
ATOM 1646 N N . LYS A 1 213 ? -4.766 -7.984 20.925 1.000 39.556 213 LYS A N 1
ATOM 1647 C CA . LYS A 1 213 ? -5.892 -7.595 20.104 1.000 43.385 213 LYS A CA 1
ATOM 1648 C C . LYS A 1 213 ? -5.823 -6.087 19.896 1.000 42.871 213 LYS A C 1
ATOM 1649 O O . LYS A 1 213 ? -5.554 -5.351 20.834 1.000 44.293 213 LYS A O 1
ATOM 1655 N N . VAL A 1 214 ? -6.014 -5.638 18.657 1.000 39.886 214 VAL A N 1
ATOM 1656 C CA . VAL A 1 214 ? -5.732 -4.253 18.303 1.000 43.246 214 VAL A CA 1
ATOM 1657 C C . VAL A 1 214 ? -6.941 -3.646 17.598 1.000 44.949 214 VAL A C 1
ATOM 1658 O O . VAL A 1 214 ? -7.630 -4.310 16.817 1.000 46.558 214 VAL A O 1
ATOM 1662 N N . GLY A 1 215 ? -7.221 -2.384 17.917 1.000 41.134 215 GLY A N 1
ATOM 1663 C CA . GLY A 1 215 ? -8.356 -1.703 17.321 1.000 40.303 215 GLY A CA 1
ATOM 1664 C C . GLY A 1 215 ? -8.053 -0.217 17.176 1.000 43.458 215 GLY A C 1
ATOM 1665 O O . GLY A 1 215 ? -7.130 0.273 17.827 1.000 39.455 215 GLY A O 1
ATOM 1666 N N . PHE A 1 216 ? -8.813 0.472 16.312 1.000 37.387 216 PHE A N 1
ATOM 1667 C CA . PHE A 1 216 ? -8.495 1.838 15.930 1.000 40.444 216 PHE A CA 1
ATOM 1668 C C . PHE A 1 216 ? -9.779 2.615 15.692 1.000 38.639 216 PHE A C 1
ATOM 1669 O O . PHE A 1 216 ? -10.742 2.079 15.154 1.000 45.116 216 PHE A O 1
ATOM 1677 N N . ASN A 1 217 ? -9.760 3.889 16.060 1.000 42.264 217 ASN A N 1
ATOM 1678 C CA . ASN A 1 217 ? -10.740 4.823 15.525 1.000 53.755 217 ASN A CA 1
ATOM 1679 C C . ASN A 1 217 ? -10.002 6.048 14.985 1.000 57.206 217 ASN A C 1
ATOM 1680 O O . ASN A 1 217 ? -8.806 5.986 14.700 1.000 57.484 217 ASN A O 1
ATOM 1685 N N . GLU A 1 218 ? -10.718 7.169 14.892 1.000 60.223 218 GLU A N 1
ATOM 1686 C CA . GLU A 1 218 ? -10.160 8.401 14.363 1.000 64.853 218 GLU A CA 1
ATOM 1687 C C . GLU A 1 218 ? -9.161 9.011 15.342 1.000 55.519 218 GLU A C 1
ATOM 1688 O O . GLU A 1 218 ? -8.267 9.738 14.932 1.000 52.787 218 GLU A O 1
ATOM 1694 N N . LYS A 1 219 ? -9.299 8.691 16.630 1.000 56.020 219 LYS A N 1
ATOM 1695 C CA . LYS A 1 219 ? -8.541 9.389 17.657 1.000 48.547 219 LYS A CA 1
ATOM 1696 C C . LYS A 1 219 ? -7.606 8.457 18.433 1.000 38.227 219 LYS A C 1
ATOM 1697 O O . LYS A 1 219 ? -6.621 8.905 19.001 1.000 34.549 219 LYS A O 1
ATOM 1703 N N . ASN A 1 220 ? -7.879 7.149 18.432 1.000 40.179 220 ASN A N 1
ATOM 1704 C CA . ASN A 1 220 ? -7.180 6.261 19.350 1.000 39.147 220 ASN A CA 1
ATOM 1705 C C . ASN A 1 220 ? -6.858 4.916 18.711 1.000 34.745 220 ASN A C 1
ATOM 1706 O O . ASN A 1 220 ? -7.548 4.457 17.817 1.000 35.026 220 ASN A O 1
ATOM 1711 N N . ALA A 1 221 ? -5.779 4.308 19.201 1.000 37.650 221 ALA A N 1
ATOM 1712 C CA . ALA A 1 221 ? -5.480 2.904 18.987 1.000 38.520 221 ALA A CA 1
ATOM 1713 C C . ALA A 1 221 ? -5.693 2.213 20.323 1.000 42.215 221 ALA A C 1
ATOM 1714 O O . ALA A 1 221 ? -5.472 2.805 21.382 1.000 40.450 221 ALA A O 1
ATOM 1716 N N . ILE A 1 222 ? -6.139 0.964 20.266 1.000 43.649 222 ILE A N 1
ATOM 1717 C CA . ILE A 1 222 ? -6.325 0.242 21.504 1.000 44.040 222 ILE A CA 1
ATOM 1718 C C . ILE A 1 222 ? -5.645 -1.107 21.360 1.000 39.741 222 ILE A C 1
ATOM 1719 O O . ILE A 1 222 ? -5.748 -1.751 20.313 1.000 38.922 222 ILE A O 1
ATOM 1724 N N . PHE A 1 223 ? -4.942 -1.484 22.432 1.000 36.005 223 PHE A N 1
ATOM 1725 C CA . PHE A 1 223 ? -4.225 -2.739 22.523 1.000 35.294 223 PHE A CA 1
ATOM 1726 C C . PHE A 1 223 ? -4.768 -3.493 23.732 1.000 39.002 223 PHE A C 1
ATOM 1727 O O . PHE A 1 223 ? -4.880 -2.935 24.822 1.000 35.700 223 PHE A O 1
ATOM 1735 N N . ILE A 1 224 ? -5.127 -4.762 23.517 1.000 40.462 224 ILE A N 1
ATOM 1736 C CA . ILE A 1 224 ? -5.612 -5.605 24.596 1.000 40.754 224 ILE A CA 1
ATOM 1737 C C . ILE A 1 224 ? -4.630 -6.763 24.749 1.000 44.057 224 ILE A C 1
ATOM 1738 O O . ILE A 1 224 ? -4.404 -7.517 23.810 1.000 45.565 224 ILE A O 1
ATOM 1743 N N . ILE A 1 225 ? -3.993 -6.836 25.919 1.000 41.688 225 ILE A N 1
ATOM 1744 C CA . ILE A 1 225 ? -2.962 -7.816 26.208 1.000 44.542 225 ILE A CA 1
ATOM 1745 C C . ILE A 1 225 ? -3.416 -8.532 27.469 1.000 47.820 225 ILE A C 1
ATOM 1746 O O . ILE A 1 225 ? -3.322 -7.987 28.574 1.000 44.170 225 ILE A O 1
ATOM 1751 N N . ASN A 1 226 ? -3.932 -9.744 27.257 1.000 51.1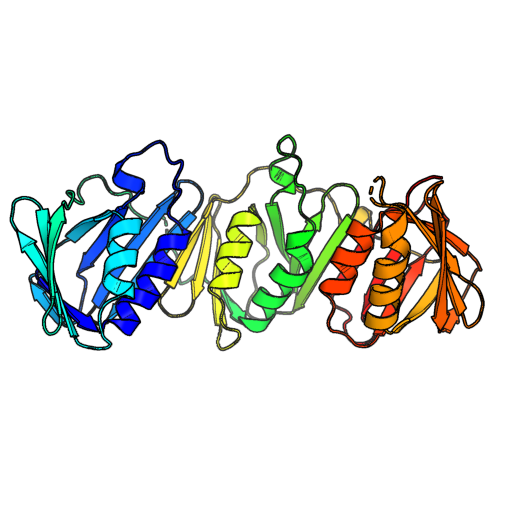90 226 ASN A N 1
ATOM 1752 C CA . ASN A 1 226 ? -4.539 -10.537 28.307 1.000 56.067 226 ASN A CA 1
ATOM 1753 C C . ASN A 1 226 ? -5.631 -9.678 28.942 1.000 55.294 226 ASN A C 1
ATOM 1754 O O . ASN A 1 226 ? -6.640 -9.376 28.306 1.000 51.972 226 ASN A O 1
ATOM 1759 N N . ASP A 1 227 ? -5.414 -9.244 30.180 1.000 53.268 227 ASP A N 1
ATOM 1760 C CA . ASP A 1 227 ? -6.474 -8.517 30.854 1.000 60.212 227 ASP A CA 1
ATOM 1761 C C . ASP A 1 227 ? -6.174 -7.015 30.862 1.000 54.445 227 ASP A C 1
ATOM 1762 O O . ASP A 1 227 ? -6.890 -6.256 31.506 1.000 62.940 227 ASP A O 1
ATOM 1767 N N . THR A 1 228 ? -5.126 -6.589 30.146 1.000 44.141 228 THR A N 1
ATOM 1768 C CA . THR A 1 228 ? -4.741 -5.190 30.128 1.000 38.655 228 THR A CA 1
ATOM 1769 C C . THR A 1 228 ? -5.240 -4.497 28.852 1.000 36.866 228 THR A C 1
ATOM 1770 O O . THR A 1 228 ? -5.050 -5.003 27.757 1.000 30.578 228 THR A O 1
ATOM 1774 N N . LYS A 1 229 ? -5.864 -3.324 29.008 1.000 36.689 229 LYS A N 1
ATOM 1775 C CA . LYS A 1 229 ? -6.249 -2.480 27.889 1.000 38.601 229 LYS A CA 1
ATOM 1776 C C . LYS A 1 229 ? -5.359 -1.236 27.906 1.000 36.533 229 LYS A C 1
ATOM 1777 O O . LYS A 1 229 ? -5.232 -0.592 28.948 1.000 32.517 229 LYS A O 1
ATOM 1783 N N . ILE A 1 230 ? -4.649 -0.979 26.788 1.000 34.898 230 ILE A N 1
ATOM 1784 C CA . ILE A 1 230 ? -3.909 0.260 26.569 1.000 32.752 230 ILE A CA 1
ATOM 1785 C C . ILE A 1 230 ? -4.614 1.034 25.453 1.000 40.087 230 ILE A C 1
ATOM 1786 O O . ILE A 1 230 ? -4.882 0.505 24.366 1.000 39.500 230 ILE A O 1
ATOM 1791 N N . ILE A 1 231 ? -4.936 2.293 25.754 1.000 39.183 231 ILE A N 1
ATOM 1792 C CA . ILE A 1 231 ? -5.483 3.245 24.800 1.000 38.206 231 ILE A CA 1
ATOM 1793 C C . ILE A 1 231 ? -4.431 4.323 24.534 1.000 39.500 231 ILE A C 1
ATOM 1794 O O . ILE A 1 231 ? -3.963 4.971 25.467 1.000 42.638 231 ILE A O 1
ATOM 1799 N N . THR A 1 232 ? -4.056 4.491 23.258 1.000 38.582 232 THR A N 1
ATOM 1800 C CA . THR A 1 232 ? -3.011 5.430 22.871 1.000 42.814 232 THR A CA 1
ATOM 1801 C C . THR A 1 232 ? -3.579 6.470 21.910 1.000 40.534 232 THR A C 1
ATOM 1802 O O . THR A 1 232 ? -4.092 6.118 20.846 1.000 41.953 232 THR A O 1
ATOM 1806 N N . ARG A 1 233 ? -3.458 7.745 22.280 1.000 38.124 233 ARG A N 1
ATOM 1807 C CA . ARG A 1 233 ? -3.880 8.819 21.393 1.000 38.554 233 ARG A CA 1
ATOM 1808 C C . ARG A 1 233 ? -3.015 8.790 20.127 1.000 37.790 233 ARG A C 1
ATOM 1809 O O . ARG A 1 233 ? -1.791 8.719 20.199 1.000 33.925 233 ARG A O 1
ATOM 1817 N N . LEU A 1 234 ? -3.680 8.842 18.966 1.000 37.550 234 LEU A N 1
ATOM 1818 C CA . LEU A 1 234 ? -3.032 8.888 17.665 1.000 37.324 234 LEU A CA 1
ATOM 1819 C C . LEU A 1 234 ? -2.501 10.284 17.373 1.000 37.213 234 LEU A C 1
ATOM 1820 O O . LEU A 1 234 ? -3.045 11.270 17.861 1.000 38.397 234 LEU A O 1
ATOM 1825 N N . LEU A 1 235 ? -1.409 10.342 16.600 1.000 39.504 235 LEU A N 1
ATOM 1826 C CA . LEU A 1 235 ? -0.924 11.598 16.053 1.000 39.753 235 LEU A CA 1
ATOM 1827 C C . LEU A 1 235 ? -1.697 11.914 14.769 1.000 38.316 235 LEU A C 1
ATOM 1828 O O . LEU A 1 235 ? -1.906 11.040 13.929 1.000 32.542 235 LEU A O 1
ATOM 1833 N N . GLU A 1 236 ? -2.117 13.180 14.639 1.000 43.640 236 GLU A N 1
ATOM 1834 C CA . GLU A 1 236 ? -2.787 13.696 13.456 1.000 50.988 236 GLU A CA 1
ATOM 1835 C C . GLU A 1 236 ? -1.758 14.297 12.504 1.000 49.383 236 GLU A C 1
ATOM 1836 O O . GLU A 1 236 ? -0.775 14.898 12.920 1.000 54.640 236 GLU A O 1
ATOM 1842 N N . GLY A 1 237 ? -2.003 14.116 11.211 1.000 51.635 237 GLY A N 1
ATOM 1843 C CA . GLY A 1 237 ? -1.109 14.630 10.196 1.000 48.348 237 GLY A CA 1
ATOM 1844 C C . GLY A 1 237 ? -0.815 13.552 9.168 1.000 51.228 237 GLY A C 1
ATOM 1845 O O . GLY A 1 237 ? -1.406 12.473 9.211 1.000 49.315 237 GLY A O 1
ATOM 1846 N N . ASP A 1 238 ? 0.096 13.879 8.252 1.000 54.903 238 ASP A N 1
ATOM 1847 C CA . ASP A 1 238 ? 0.443 13.010 7.142 1.000 60.346 238 ASP A CA 1
ATOM 1848 C C . ASP A 1 238 ? 1.830 12.462 7.412 1.000 56.799 238 ASP A C 1
ATOM 1849 O O . ASP A 1 238 ? 2.741 13.209 7.783 1.000 53.526 238 ASP A O 1
ATOM 1854 N N . PHE A 1 239 ? 1.955 11.149 7.245 1.000 49.439 239 PHE A N 1
ATOM 1855 C CA . PHE A 1 239 ? 3.278 10.568 7.330 1.000 50.312 239 PHE A CA 1
ATOM 1856 C C . PHE A 1 239 ? 4.020 10.813 6.012 1.000 50.259 239 PHE A C 1
ATOM 1857 O O . PHE A 1 239 ? 3.402 10.975 4.960 1.000 49.304 239 PHE A O 1
ATOM 1865 N N . ILE A 1 240 ? 5.353 10.863 6.109 1.000 50.573 240 ILE A N 1
ATOM 1866 C CA . ILE A 1 240 ? 6.225 10.850 4.948 1.000 53.914 240 ILE A CA 1
ATOM 1867 C C . ILE A 1 240 ? 5.841 9.683 4.047 1.000 50.073 240 ILE A C 1
ATOM 1868 O O . ILE A 1 240 ? 5.534 8.584 4.511 1.000 51.443 240 ILE A O 1
ATOM 1873 N N . ASP A 1 241 ? 5.851 9.942 2.744 1.000 52.032 241 ASP A N 1
ATOM 1874 C CA . ASP A 1 241 ? 5.576 8.896 1.778 1.000 58.295 241 ASP A CA 1
ATOM 1875 C C . ASP A 1 241 ? 6.858 8.075 1.604 1.000 57.529 241 ASP A C 1
ATOM 1876 O O . ASP A 1 241 ? 7.691 8.373 0.754 1.000 63.772 241 ASP A O 1
ATOM 1881 N N . TYR A 1 242 ? 7.011 7.043 2.435 1.000 53.981 242 TYR A N 1
ATOM 1882 C CA . TYR A 1 242 ? 8.302 6.416 2.675 1.000 47.656 242 TYR A CA 1
ATOM 1883 C C . TYR A 1 242 ? 8.652 5.463 1.527 1.000 45.431 242 TYR A C 1
ATOM 1884 O O . TYR A 1 242 ? 9.831 5.274 1.233 1.000 39.796 242 TYR A O 1
ATOM 1893 N N . LYS A 1 243 ? 7.623 4.870 0.895 1.000 45.515 243 LYS A N 1
ATOM 1894 C CA . LYS A 1 243 ? 7.780 3.935 -0.217 1.000 50.449 243 LYS A CA 1
ATOM 1895 C C . LYS A 1 243 ? 8.591 4.545 -1.364 1.000 45.206 243 LYS A C 1
ATOM 1896 O O . LYS A 1 243 ? 9.311 3.849 -2.054 1.000 48.340 243 LYS A O 1
ATOM 1902 N N . LYS A 1 244 ? 8.489 5.853 -1.541 1.000 44.525 244 LYS A N 1
ATOM 1903 C CA . LYS A 1 244 ? 9.210 6.555 -2.576 1.000 50.208 244 LYS A CA 1
ATOM 1904 C C . LYS A 1 244 ? 10.701 6.657 -2.251 1.000 56.631 244 LYS A C 1
ATOM 1905 O O . LYS A 1 244 ? 11.477 7.025 -3.126 1.000 58.561 244 LYS A O 1
ATOM 1911 N N . LEU A 1 245 ? 11.128 6.336 -1.018 1.000 50.733 245 LEU A N 1
ATOM 1912 C CA . LEU A 1 245 ? 12.542 6.499 -0.702 1.000 44.072 245 LEU A CA 1
ATOM 1913 C C . LEU A 1 245 ? 13.309 5.203 -0.943 1.000 46.466 245 LEU A C 1
ATOM 1914 O O . LEU A 1 245 ? 14.533 5.228 -0.919 1.000 49.800 245 LEU A O 1
ATOM 1919 N N . LEU A 1 246 ? 12.600 4.085 -1.171 1.000 42.733 246 LEU A N 1
ATOM 1920 C CA . LEU A 1 246 ? 13.252 2.799 -1.379 1.000 45.417 246 LEU A CA 1
ATOM 1921 C C . LEU A 1 246 ? 13.829 2.714 -2.791 1.000 51.495 246 LEU A C 1
ATOM 1922 O O . LEU A 1 246 ? 13.084 2.758 -3.776 1.000 49.683 246 LEU A O 1
ATOM 1927 N N . PRO A 1 247 ? 15.173 2.614 -2.941 1.000 51.712 247 PRO A N 1
ATOM 1928 C CA . PRO A 1 247 ? 15.794 2.542 -4.269 1.000 47.366 247 PRO A CA 1
ATOM 1929 C C . PRO A 1 247 ? 15.198 1.408 -5.107 1.000 48.299 247 PRO A C 1
ATOM 1930 O O . PRO A 1 247 ? 14.861 0.371 -4.550 1.000 42.997 247 PRO A O 1
ATOM 1934 N N . ARG A 1 248 ? 15.049 1.603 -6.432 1.000 51.942 248 ARG A N 1
ATOM 1935 C CA . ARG A 1 248 ? 14.547 0.543 -7.306 1.000 60.890 248 ARG A CA 1
ATOM 1936 C C . ARG A 1 248 ? 15.684 -0.406 -7.726 1.000 58.559 248 ARG A C 1
ATOM 1937 O O . ARG A 1 248 ? 15.433 -1.527 -8.168 1.000 59.179 248 ARG A O 1
ATOM 1945 N N . GLU A 1 249 ? 16.944 0.025 -7.543 1.000 55.677 249 GLU A N 1
ATOM 1946 C CA . GLU A 1 249 ? 18.114 -0.695 -8.037 1.000 55.833 249 GLU A CA 1
ATOM 1947 C C . GLU A 1 249 ? 19.285 -0.533 -7.067 1.000 46.621 249 GLU A C 1
ATOM 1948 O O . GLU A 1 249 ? 19.313 0.410 -6.280 1.000 43.455 249 GLU A O 1
ATOM 1954 N N . HIS A 1 250 ? 20.290 -1.407 -7.208 1.000 41.742 250 HIS A N 1
ATOM 1955 C CA . HIS A 1 250 ? 21.551 -1.306 -6.485 1.000 44.480 250 HIS A CA 1
ATOM 1956 C C . HIS A 1 250 ? 22.725 -1.695 -7.393 1.000 45.188 250 HIS A C 1
ATOM 1957 O O . HIS A 1 250 ? 22.592 -2.575 -8.235 1.000 47.870 250 HIS A O 1
ATOM 1964 N N . ASN A 1 251 ? 23.890 -1.080 -7.170 1.000 40.623 251 ASN A N 1
ATOM 1965 C CA . ASN A 1 251 ? 25.080 -1.291 -7.985 1.000 39.480 251 ASN A CA 1
ATOM 1966 C C . ASN A 1 251 ? 26.041 -2.265 -7.304 1.000 40.051 251 ASN A C 1
ATOM 1967 O O . ASN A 1 251 ? 26.975 -2.739 -7.954 1.000 34.222 251 ASN A O 1
ATOM 1972 N N . SER A 1 252 ? 25.831 -2.463 -5.983 1.000 36.617 252 SER A N 1
ATOM 1973 C CA . SER A 1 252 ? 26.610 -3.322 -5.097 1.000 33.582 252 SER A CA 1
ATOM 1974 C C . SER A 1 252 ? 25.691 -3.987 -4.079 1.000 34.097 252 SER A C 1
ATOM 1975 O O . SER A 1 252 ? 24.773 -3.364 -3.525 1.000 34.086 252 SER A O 1
ATOM 1978 N N . ARG A 1 253 ? 26.043 -5.216 -3.743 1.000 32.495 253 ARG A N 1
ATOM 1979 C CA . ARG A 1 253 ? 25.340 -5.960 -2.690 1.000 34.048 253 ARG A CA 1
ATOM 1980 C C . ARG A 1 253 ? 26.371 -6.762 -1.896 1.000 34.039 253 ARG A C 1
ATOM 1981 O O . ARG A 1 253 ? 27.091 -7.533 -2.492 1.000 34.179 253 ARG A O 1
ATOM 1989 N N . VAL A 1 254 ? 26.463 -6.531 -0.594 1.000 33.078 254 VAL A N 1
ATOM 1990 C CA . VAL A 1 254 ? 27.371 -7.362 0.179 1.000 34.039 254 VAL A CA 1
ATOM 1991 C C . VAL A 1 254 ? 26.582 -8.287 1.091 1.000 33.990 254 VAL A C 1
ATOM 1992 O O . VAL A 1 254 ? 25.486 -7.954 1.543 1.000 32.885 254 VAL A O 1
ATOM 1996 N N . LYS A 1 255 ? 27.176 -9.450 1.359 1.000 33.932 255 LYS A N 1
ATOM 1997 C CA . LYS A 1 255 ? 26.665 -10.325 2.396 1.000 34.046 255 LYS A CA 1
ATOM 1998 C C . LYS A 1 255 ? 27.727 -10.424 3.488 1.000 30.566 255 LYS A C 1
ATOM 1999 O O . LYS A 1 255 ? 28.897 -10.588 3.180 1.000 34.142 255 LYS A O 1
ATOM 2005 N N . LEU A 1 256 ? 27.328 -10.328 4.760 1.000 32.166 256 LEU A N 1
ATOM 2006 C CA . LEU A 1 256 ? 28.296 -10.364 5.852 1.000 31.851 256 LEU A CA 1
ATOM 2007 C C . LEU A 1 256 ? 27.639 -10.733 7.182 1.000 30.617 256 LEU A C 1
ATOM 2008 O O . LEU A 1 256 ? 26.418 -10.737 7.315 1.000 34.372 256 LEU A O 1
ATOM 2013 N N . ASN A 1 257 ? 28.487 -11.053 8.164 1.000 31.676 257 ASN A N 1
ATOM 2014 C CA . ASN A 1 257 ? 28.065 -11.428 9.503 1.000 32.794 257 ASN A CA 1
ATOM 2015 C C . ASN A 1 257 ? 27.706 -10.158 10.274 1.000 32.464 257 ASN A C 1
ATOM 2016 O O . ASN A 1 257 ? 28.536 -9.273 10.388 1.000 31.456 257 ASN A O 1
ATOM 2021 N N . THR A 1 258 ? 26.464 -10.087 10.782 1.000 32.767 258 THR A N 1
ATOM 2022 C CA . THR A 1 258 ? 25.863 -8.917 11.403 1.000 33.015 258 THR A CA 1
ATOM 2023 C C . THR A 1 258 ? 26.703 -8.393 12.568 1.000 35.679 258 THR A C 1
ATOM 2024 O O . THR A 1 258 ? 27.033 -7.207 12.596 1.000 36.808 258 THR A O 1
ATOM 2028 N N . LYS A 1 259 ? 27.057 -9.282 13.503 1.000 36.656 259 LYS A N 1
ATOM 2029 C CA . LYS A 1 259 ? 27.809 -8.956 14.708 1.000 40.521 259 LYS A CA 1
ATOM 2030 C C . LYS A 1 259 ? 29.241 -8.560 14.373 1.000 39.848 259 LYS A C 1
ATOM 2031 O O . LYS A 1 259 ? 29.806 -7.666 15.011 1.000 34.143 259 LYS A O 1
ATOM 2037 N N . GLU A 1 260 ? 29.825 -9.256 13.392 1.000 36.000 260 GLU A N 1
ATOM 2038 C CA . GLU A 1 260 ? 31.143 -8.857 12.935 1.000 40.233 260 GLU A CA 1
ATOM 2039 C C . GLU A 1 260 ? 31.120 -7.398 12.495 1.000 36.863 260 GLU A C 1
ATOM 2040 O O . GLU A 1 260 ? 31.976 -6.627 12.896 1.000 39.736 260 GLU A O 1
ATOM 2046 N N . LEU A 1 261 ? 30.133 -7.007 11.688 1.000 36.526 261 LEU A N 1
ATOM 2047 C CA . LEU A 1 261 ? 30.113 -5.614 11.275 1.000 35.157 261 LEU A CA 1
ATOM 2048 C C . LEU A 1 261 ? 29.912 -4.691 12.479 1.000 33.236 261 LEU A C 1
ATOM 2049 O O . LEU A 1 261 ? 30.558 -3.639 12.589 1.000 31.700 261 LEU A O 1
ATOM 2054 N N . LEU A 1 262 ? 28.991 -5.073 13.367 1.000 33.153 262 LEU A N 1
ATOM 2055 C CA . LEU A 1 262 ? 28.659 -4.245 14.526 1.000 33.970 262 LEU A CA 1
ATOM 2056 C C . LEU A 1 262 ? 29.913 -3.991 15.379 1.000 32.112 262 LEU A C 1
ATOM 2057 O O . LEU A 1 262 ? 30.260 -2.849 15.689 1.000 32.494 262 LEU A O 1
ATOM 2062 N N . ASN A 1 263 ? 30.626 -5.060 15.725 1.000 33.452 263 ASN A N 1
ATOM 2063 C CA . ASN A 1 263 ? 31.842 -4.960 16.526 1.000 34.950 263 ASN A CA 1
ATOM 2064 C C . ASN A 1 263 ? 32.856 -4.012 15.881 1.000 32.549 263 ASN A C 1
ATOM 2065 O O . ASN A 1 263 ? 33.424 -3.164 16.567 1.000 37.605 263 ASN A O 1
ATOM 2070 N N . SER A 1 264 ? 33.053 -4.142 14.562 1.000 32.914 264 SER A N 1
ATOM 2071 C CA . SER A 1 264 ? 33.974 -3.294 13.812 1.000 35.127 264 SER A CA 1
ATOM 2072 C C . SER A 1 264 ? 33.517 -1.840 13.813 1.000 35.593 264 SER A C 1
ATOM 2073 O O . SER A 1 264 ? 34.318 -0.936 14.041 1.000 34.393 264 SER A O 1
ATOM 2076 N N . ILE A 1 265 ? 32.230 -1.595 13.561 1.000 34.215 265 ILE A N 1
ATOM 2077 C CA . ILE A 1 265 ? 31.798 -0.208 13.618 1.000 34.146 265 ILE A CA 1
ATOM 2078 C C . ILE A 1 265 ? 31.999 0.347 15.038 1.000 35.020 265 ILE A C 1
ATOM 2079 O O . ILE A 1 265 ? 32.542 1.443 15.225 1.000 34.495 265 ILE A O 1
ATOM 2084 N N . GLU A 1 266 ? 31.655 -0.457 16.050 1.000 36.496 266 GLU A N 1
ATOM 2085 C CA . GLU A 1 266 ? 31.827 -0.013 17.425 1.000 36.272 266 GLU A CA 1
ATOM 2086 C C . GLU A 1 266 ? 33.276 0.389 17.691 1.000 32.912 266 GLU A C 1
ATOM 2087 O O . GLU A 1 266 ? 33.528 1.435 18.259 1.000 34.582 266 GLU A O 1
ATOM 2093 N N . ARG A 1 267 ? 34.227 -0.451 17.300 1.000 32.316 267 ARG A N 1
ATOM 2094 C CA . ARG A 1 267 ? 35.633 -0.124 17.471 1.000 33.351 267 ARG A CA 1
ATOM 2095 C C . ARG A 1 267 ? 35.986 1.144 16.684 1.000 34.642 267 ARG A C 1
ATOM 2096 O O . ARG A 1 267 ? 36.581 2.067 17.235 1.000 34.954 267 ARG A O 1
ATOM 2104 N N . ALA A 1 268 ? 35.608 1.205 15.399 1.000 33.142 268 ALA A N 1
ATOM 2105 C CA . ALA A 1 268 ? 35.976 2.336 14.565 1.000 32.980 268 ALA A CA 1
ATOM 2106 C C . ALA A 1 268 ? 35.440 3.610 15.205 1.000 36.962 268 ALA A C 1
ATOM 2107 O O . ALA A 1 268 ? 36.101 4.646 15.160 1.000 41.295 268 ALA A O 1
ATOM 2109 N N . SER A 1 269 ? 34.267 3.512 15.851 1.000 37.160 269 SER A N 1
ATOM 2110 C CA . SER A 1 269 ? 33.610 4.706 16.335 1.000 35.535 269 SER A CA 1
ATOM 2111 C C . SER A 1 269 ? 34.268 5.224 17.609 1.000 40.340 269 SER A C 1
ATOM 2112 O O . SER A 1 269 ? 34.044 6.369 18.011 1.000 39.181 269 SER A O 1
ATOM 2115 N N . LEU A 1 270 ? 35.091 4.397 18.248 1.000 39.131 270 LEU A N 1
ATOM 2116 C CA . LEU A 1 270 ? 35.769 4.897 19.438 1.000 40.470 270 LEU A CA 1
ATOM 2117 C C . LEU A 1 270 ? 36.571 6.161 19.126 1.000 37.662 270 LEU A C 1
ATOM 2118 O O . LEU A 1 270 ? 36.697 7.032 19.969 1.000 42.737 270 LEU A O 1
ATOM 2123 N N . LEU A 1 271 ? 37.087 6.299 17.909 1.000 39.421 271 LEU A N 1
ATOM 2124 C CA . LEU A 1 271 ? 37.865 7.490 17.598 1.000 45.183 271 LEU A CA 1
ATOM 2125 C C . LEU A 1 271 ? 36.999 8.688 17.186 1.000 54.972 271 LEU A C 1
ATOM 2126 O O . LEU A 1 271 ? 37.402 9.822 17.437 1.000 57.835 271 LEU A O 1
ATOM 2131 N N . SER A 1 272 ? 35.846 8.462 16.533 1.000 56.822 272 SER A N 1
ATOM 2132 C CA . SER A 1 272 ? 35.162 9.568 15.856 1.000 64.125 272 SER A CA 1
ATOM 2133 C C . SER A 1 272 ? 34.132 10.265 16.745 1.000 65.739 272 SER A C 1
ATOM 2134 O O . SER A 1 272 ? 33.439 11.176 16.285 1.000 67.832 272 SER A O 1
ATOM 2137 N N . GLN A 1 273 ? 34.068 9.832 18.012 1.000 66.743 273 GLN A N 1
ATOM 2138 C CA . GLN A 1 273 ? 33.133 10.332 19.006 1.000 70.783 273 GLN A CA 1
ATOM 2139 C C . GLN A 1 273 ? 33.340 11.839 19.210 1.000 68.652 273 GLN A C 1
ATOM 2140 O O . GLN A 1 273 ? 32.321 12.556 19.207 1.000 70.329 273 GLN A O 1
ATOM 2146 N N . ASN A 1 277 ? 30.517 14.291 12.584 1.000 63.467 277 ASN A N 1
ATOM 2147 C CA . ASN A 1 277 ? 29.680 13.678 13.652 1.000 70.924 277 ASN A CA 1
ATOM 2148 C C . ASN A 1 277 ? 29.658 12.155 13.487 1.000 68.699 277 ASN A C 1
ATOM 2149 O O . ASN A 1 277 ? 28.978 11.613 12.607 1.000 74.990 277 ASN A O 1
ATOM 2154 N N . ASN A 1 278 ? 30.461 11.502 14.343 1.000 58.108 278 ASN A N 1
ATOM 2155 C CA . ASN A 1 278 ? 30.578 10.061 14.541 1.000 56.618 278 ASN A CA 1
ATOM 2156 C C . ASN A 1 278 ? 30.977 9.310 13.266 1.000 46.894 278 ASN A C 1
ATOM 2157 O O . ASN A 1 278 ? 30.609 8.151 13.136 1.000 44.840 278 ASN A O 1
ATOM 2162 N N . LEU A 1 279 ? 31.755 9.929 12.362 1.000 40.929 279 LEU A N 1
ATOM 2163 C CA . LEU A 1 279 ? 31.920 9.426 11.003 1.000 43.796 279 LEU A CA 1
ATOM 2164 C C . LEU A 1 279 ? 32.703 8.111 10.944 1.000 42.823 279 LEU A C 1
ATOM 2165 O O . LEU A 1 279 ? 33.727 7.974 11.614 1.000 39.584 279 LEU A O 1
ATOM 2170 N N . ILE A 1 280 ? 32.255 7.175 10.084 1.000 36.764 280 ILE A N 1
ATOM 2171 C CA . ILE A 1 280 ? 33.080 6.035 9.690 1.000 31.683 280 ILE A CA 1
ATOM 2172 C C . ILE A 1 280 ? 32.998 5.860 8.181 1.000 33.204 280 ILE A C 1
ATOM 2173 O O . ILE A 1 280 ? 32.067 6.347 7.557 1.000 36.477 280 ILE A O 1
ATOM 2178 N N . LYS A 1 281 ? 34.008 5.205 7.594 1.000 35.724 281 LYS A N 1
ATOM 2179 C CA . LYS A 1 281 ? 34.032 4.971 6.162 1.000 34.218 281 LYS A CA 1
ATOM 2180 C C . LYS A 1 281 ? 34.053 3.465 5.896 1.000 34.380 281 LYS A C 1
ATOM 2181 O O . LYS A 1 281 ? 34.732 2.721 6.595 1.000 32.995 281 LYS A O 1
ATOM 2187 N N . LEU A 1 282 ? 33.279 3.049 4.883 1.000 31.303 282 LEU A N 1
ATOM 2188 C CA . LEU A 1 282 ? 33.193 1.683 4.403 1.000 31.976 282 LEU A CA 1
ATOM 2189 C C . LEU A 1 282 ? 33.870 1.642 3.039 1.000 30.698 282 LEU A C 1
ATOM 2190 O O . LEU A 1 282 ? 33.526 2.436 2.182 1.000 33.473 282 LEU A O 1
ATOM 2195 N N . SER A 1 283 ? 34.834 0.727 2.857 1.000 32.581 283 SER A N 1
ATOM 2196 C CA . SER A 1 283 ? 35.505 0.496 1.586 1.000 32.378 283 SER A CA 1
ATOM 2197 C C . SER A 1 283 ? 35.195 -0.936 1.156 1.000 33.921 283 SER A C 1
ATOM 2198 O O . SER A 1 283 ? 35.694 -1.898 1.754 1.000 29.128 283 SER A O 1
ATOM 2201 N N . ILE A 1 284 ? 34.276 -1.033 0.192 1.000 32.700 284 ILE A N 1
ATOM 2202 C CA . ILE A 1 284 ? 33.756 -2.298 -0.293 1.000 39.046 284 ILE A CA 1
ATOM 2203 C C . ILE A 1 284 ? 34.674 -2.783 -1.415 1.000 37.045 284 ILE A C 1
ATOM 2204 O O . ILE A 1 284 ? 34.848 -2.103 -2.417 1.000 36.567 284 ILE A O 1
ATOM 2209 N N . ARG A 1 285 ? 35.307 -3.937 -1.215 1.000 38.880 285 ARG A N 1
ATOM 2210 C CA . ARG A 1 285 ? 36.151 -4.542 -2.244 1.000 35.101 285 ARG A CA 1
ATOM 2211 C C . ARG A 1 285 ? 35.740 -6.005 -2.296 1.000 35.495 285 ARG A C 1
ATOM 2212 O O . ARG A 1 285 ? 34.816 -6.406 -1.606 1.000 37.551 285 ARG A O 1
ATOM 2220 N N . ASP A 1 286 ? 36.465 -6.817 -3.058 1.000 36.689 286 ASP A N 1
ATOM 2221 C CA . ASP A 1 286 ? 36.153 -8.225 -3.158 1.000 38.301 286 ASP A CA 1
ATOM 2222 C C . ASP A 1 286 ? 36.556 -8.866 -1.843 1.000 40.139 286 ASP A C 1
ATOM 2223 O O . ASP A 1 286 ? 37.620 -8.545 -1.330 1.000 46.847 286 ASP A O 1
ATOM 2228 N N . LYS A 1 287 ? 35.702 -9.720 -1.271 1.000 39.355 287 LYS A N 1
ATOM 2229 C CA . LYS A 1 287 ? 36.094 -10.553 -0.136 1.000 40.752 287 LYS A CA 1
ATOM 2230 C C . LYS A 1 287 ? 36.283 -9.813 1.203 1.000 37.970 287 LYS A C 1
ATOM 2231 O O . LYS A 1 287 ? 36.184 -10.457 2.253 1.000 39.663 287 LYS A O 1
ATOM 2237 N N . VAL A 1 288 ? 36.542 -8.496 1.191 1.000 35.150 288 VAL A N 1
ATOM 2238 C CA . VAL A 1 288 ? 36.762 -7.730 2.415 1.000 39.195 288 VAL A CA 1
ATOM 2239 C C . VAL A 1 288 ? 36.052 -6.374 2.313 1.000 38.691 288 VAL A C 1
ATOM 2240 O O . VAL A 1 288 ? 36.045 -5.742 1.262 1.000 38.609 288 VAL A O 1
ATOM 2244 N N . MET A 1 289 ? 35.453 -5.929 3.422 1.000 33.201 289 MET A N 1
ATOM 2245 C CA . MET A 1 289 ? 35.041 -4.542 3.582 1.000 33.774 289 MET A CA 1
ATOM 2246 C C . MET A 1 289 ? 35.900 -3.935 4.691 1.000 32.535 289 MET A C 1
ATOM 2247 O O . MET A 1 289 ? 36.019 -4.533 5.763 1.000 31.814 289 MET A O 1
ATOM 2252 N N . ALA A 1 290 ? 36.550 -2.793 4.397 1.000 30.161 290 ALA A N 1
ATOM 2253 C CA . ALA A 1 290 ? 37.313 -2.072 5.404 1.000 31.234 290 ALA A CA 1
ATOM 2254 C C . ALA A 1 290 ? 36.415 -1.035 6.075 1.000 31.507 290 ALA A C 1
ATOM 2255 O O . ALA A 1 290 ? 35.598 -0.387 5.423 1.000 33.322 290 ALA A O 1
ATOM 2257 N N . ILE A 1 291 ? 36.563 -0.889 7.389 1.000 31.626 291 ILE A N 1
ATOM 2258 C CA . ILE A 1 291 ? 35.832 0.138 8.120 1.000 33.688 291 ILE A CA 1
ATOM 2259 C C . ILE A 1 291 ? 36.885 1.011 8.804 1.000 33.958 291 ILE A C 1
ATOM 2260 O O . ILE A 1 291 ? 37.720 0.514 9.559 1.000 34.228 291 ILE A O 1
ATOM 2265 N N . THR A 1 292 ? 36.879 2.310 8.499 1.000 33.740 292 THR A N 1
ATOM 2266 C CA . THR A 1 292 ? 37.939 3.163 8.995 1.000 31.791 292 THR A CA 1
ATOM 2267 C C . THR A 1 292 ? 37.382 4.465 9.549 1.000 35.741 292 THR A C 1
ATOM 2268 O O . THR A 1 292 ? 36.286 4.918 9.192 1.000 30.717 292 THR A O 1
ATOM 2272 N N . SER A 1 293 ? 38.188 5.049 10.444 1.000 37.545 293 SER A N 1
ATOM 2273 C CA . SER A 1 293 ? 38.007 6.424 10.864 1.000 39.081 293 SER A CA 1
ATOM 2274 C C . SER A 1 293 ? 39.375 7.044 11.114 1.000 43.114 293 SER A C 1
ATOM 2275 O O . SER A 1 293 ? 40.343 6.343 11.424 1.000 37.175 293 SER A O 1
ATOM 2278 N N . ASN A 1 294 ? 39.423 8.366 10.928 1.000 42.966 294 ASN A N 1
ATOM 2279 C CA . ASN A 1 294 ? 40.613 9.183 11.056 1.000 49.216 294 ASN A CA 1
ATOM 2280 C C . ASN A 1 294 ? 40.177 10.462 11.728 1.000 49.720 294 ASN A C 1
ATOM 2281 O O . ASN A 1 294 ? 39.369 11.208 11.186 1.000 48.642 294 ASN A O 1
ATOM 2286 N N . THR A 1 295 ? 40.661 10.627 12.945 1.000 52.578 295 THR A N 1
ATOM 2287 C CA . THR A 1 295 ? 40.566 11.876 13.660 1.000 55.139 295 THR A CA 1
ATOM 2288 C C . THR A 1 295 ? 41.989 12.246 14.061 1.000 61.294 295 THR A C 1
ATOM 2289 O O . THR A 1 295 ? 42.954 11.544 13.746 1.000 64.605 295 THR A O 1
ATOM 2293 N N . GLU A 1 296 ? 42.114 13.387 14.724 1.000 63.292 296 GLU A N 1
ATOM 2294 C CA . GLU A 1 296 ? 43.412 13.846 15.170 1.000 62.297 296 GLU A CA 1
ATOM 2295 C C . GLU A 1 296 ? 43.736 13.058 16.436 1.000 57.953 296 GLU A C 1
ATOM 2296 O O . GLU A 1 296 ? 44.857 13.082 16.928 1.000 62.504 296 GLU A O 1
ATOM 2302 N N . LYS A 1 297 ? 42.715 12.355 16.942 1.000 50.350 297 LYS A N 1
ATOM 2303 C CA . LYS A 1 297 ? 42.832 11.454 18.069 1.000 47.452 297 LYS A CA 1
ATOM 2304 C C . LYS A 1 297 ? 43.456 10.119 17.643 1.000 47.542 297 LYS A C 1
ATOM 2305 O O . LYS A 1 297 ? 44.008 9.402 18.473 1.000 47.490 297 LYS A O 1
ATOM 2311 N N . GLY A 1 298 ? 43.344 9.776 16.355 1.000 43.585 298 GLY A N 1
ATOM 2312 C CA . GLY A 1 298 ? 43.993 8.596 15.807 1.000 43.697 298 GLY A CA 1
ATOM 2313 C C . GLY A 1 298 ? 43.219 8.039 14.617 1.000 44.595 298 GLY A C 1
ATOM 2314 O O . GLY A 1 298 ? 42.252 8.640 14.143 1.000 44.963 298 GLY A O 1
ATOM 2315 N N . ASN A 1 299 ? 43.638 6.861 14.154 1.000 42.354 299 ASN A N 1
ATOM 2316 C CA . ASN A 1 299 ? 42.856 6.165 13.150 1.000 41.384 299 ASN A CA 1
ATOM 2317 C C . ASN A 1 299 ? 42.705 4.694 13.511 1.000 38.384 299 ASN A C 1
ATOM 2318 O O . ASN A 1 299 ? 43.463 4.141 14.317 1.000 40.290 299 ASN A O 1
ATOM 2323 N N . VAL A 1 300 ? 41.702 4.104 12.868 1.000 32.751 300 VAL A N 1
ATOM 2324 C CA . VAL A 1 300 ? 41.287 2.727 13.044 1.000 35.261 300 VAL A CA 1
ATOM 2325 C C . VAL A 1 300 ? 41.146 2.159 11.644 1.000 31.786 300 VAL A C 1
ATOM 2326 O O . VAL A 1 300 ? 40.554 2.788 10.780 1.000 33.826 300 VAL A O 1
ATOM 2330 N N . TYR A 1 301 ? 41.629 0.937 11.469 1.000 33.275 301 TYR A N 1
ATOM 2331 C CA . TYR A 1 301 ? 41.387 0.174 10.265 1.000 33.824 301 TYR A CA 1
ATOM 2332 C C . TYR A 1 301 ? 40.827 -1.177 10.695 1.000 34.767 301 TYR A C 1
ATOM 2333 O O . TYR A 1 301 ? 41.502 -1.950 11.378 1.000 35.134 301 TYR A O 1
ATOM 2342 N N . GLU A 1 302 ? 39.573 -1.442 10.329 1.000 33.676 302 GLU A N 1
ATOM 2343 C CA . GLU A 1 302 ? 38.956 -2.709 10.694 1.000 32.887 302 GLU A CA 1
ATOM 2344 C C . GLU A 1 302 ? 38.705 -3.435 9.389 1.000 32.785 302 GLU A C 1
ATOM 2345 O O . GLU A 1 302 ? 38.443 -2.773 8.387 1.000 33.860 302 GLU A O 1
ATOM 2351 N N . GLU A 1 303 ? 38.799 -4.769 9.410 1.000 33.758 303 GLU A N 1
ATOM 2352 C CA . GLU A 1 303 ? 38.440 -5.553 8.234 1.000 36.552 303 GLU A CA 1
ATOM 2353 C C . GLU A 1 303 ? 37.356 -6.567 8.568 1.000 34.433 303 GLU A C 1
ATOM 2354 O O . GLU A 1 303 ? 37.405 -7.207 9.610 1.000 33.984 303 GLU A O 1
ATOM 2360 N N . VAL A 1 304 ? 36.395 -6.708 7.651 1.000 33.393 304 VAL A N 1
ATOM 2361 C CA . VAL A 1 304 ? 35.307 -7.660 7.807 1.000 33.571 304 VAL A CA 1
ATOM 2362 C C . VAL A 1 304 ? 35.153 -8.423 6.488 1.000 32.949 304 VAL A C 1
ATOM 2363 O O . VAL A 1 304 ? 35.165 -7.839 5.402 1.000 30.959 304 VAL A O 1
ATOM 2367 N N . GLU A 1 305 ? 35.023 -9.740 6.601 1.000 29.761 305 GLU A N 1
ATOM 2368 C CA . GLU A 1 305 ? 34.925 -10.629 5.460 1.000 34.975 305 GLU A CA 1
ATOM 2369 C C . GLU A 1 305 ? 33.562 -10.405 4.801 1.000 34.928 305 GLU A C 1
ATOM 2370 O O . GLU A 1 305 ? 32.575 -10.274 5.515 1.000 34.931 305 GLU A O 1
ATOM 2376 N N . ILE A 1 306 ? 33.505 -10.289 3.469 1.000 33.462 306 ILE A N 1
ATOM 2377 C CA . ILE A 1 306 ? 32.225 -10.075 2.792 1.000 32.476 306 ILE A CA 1
ATOM 2378 C C . ILE A 1 306 ? 32.161 -10.975 1.568 1.000 36.332 306 ILE A C 1
ATOM 2379 O O . ILE A 1 306 ? 33.202 -11.484 1.153 1.000 40.716 306 ILE A O 1
ATOM 2384 N N . ASP A 1 307 ? 30.946 -11.184 1.028 1.000 35.007 307 ASP A N 1
ATOM 2385 C CA . ASP A 1 307 ? 30.786 -11.613 -0.356 1.000 39.484 307 ASP A CA 1
ATOM 2386 C C . ASP A 1 307 ? 30.220 -10.411 -1.081 1.000 37.410 307 ASP A C 1
ATOM 2387 O O . ASP A 1 307 ? 29.226 -9.890 -0.597 1.000 38.863 307 ASP A O 1
ATOM 2392 N N . LEU A 1 308 ? 30.855 -9.982 -2.187 1.000 39.647 308 LEU A N 1
ATOM 2393 C CA . LEU A 1 308 ? 30.426 -8.809 -2.951 1.000 41.577 308 LEU A CA 1
ATOM 2394 C C . LEU A 1 308 ? 29.885 -9.206 -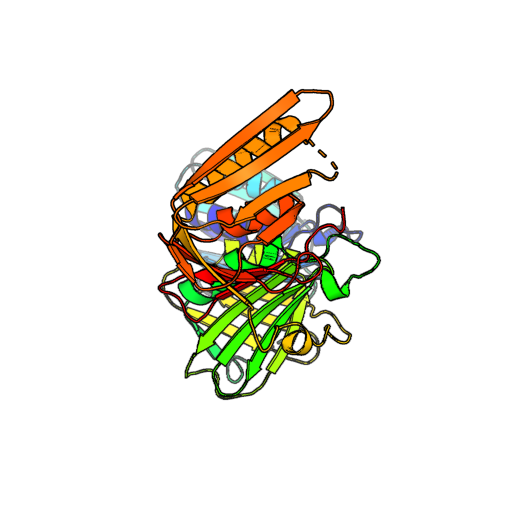4.323 1.000 40.749 308 LEU A C 1
ATOM 2395 O O . LEU A 1 308 ? 30.520 -9.982 -5.019 1.000 40.413 308 LEU A O 1
ATOM 2400 N N . ASP A 1 309 ? 28.715 -8.664 -4.706 1.000 43.081 309 ASP A N 1
ATOM 2401 C CA . ASP A 1 309 ? 28.296 -8.618 -6.102 1.000 41.197 309 ASP A CA 1
ATOM 2402 C C . ASP A 1 309 ? 28.231 -7.159 -6.503 1.000 38.770 309 ASP A C 1
ATOM 2403 O O . ASP A 1 309 ? 27.600 -6.366 -5.806 1.000 39.294 309 ASP A O 1
ATOM 2408 N N . GLY A 1 310 ? 28.939 -6.813 -7.580 1.000 36.351 310 GLY A N 1
ATOM 2409 C CA . GLY A 1 310 ? 28.835 -5.476 -8.142 1.000 35.803 310 GLY A CA 1
ATOM 2410 C C . GLY A 1 310 ? 30.047 -4.595 -7.854 1.000 33.904 310 GLY A C 1
ATOM 2411 O O . GLY A 1 310 ? 31.154 -5.091 -7.693 1.000 38.121 310 GLY A O 1
ATOM 2412 N N . ASP A 1 311 ? 29.802 -3.286 -7.777 1.000 33.766 311 ASP A N 1
ATOM 2413 C CA . ASP A 1 311 ? 30.852 -2.284 -7.831 1.000 39.930 311 ASP A CA 1
ATOM 2414 C C . ASP A 1 311 ? 31.558 -2.147 -6.482 1.000 42.043 311 ASP A C 1
ATOM 2415 O O . ASP A 1 311 ? 30.938 -2.320 -5.428 1.000 37.189 311 ASP A O 1
ATOM 2420 N N . TYR A 1 312 ? 32.842 -1.768 -6.567 1.000 36.308 312 TYR A N 1
ATOM 2421 C CA . TYR A 1 312 ? 33.687 -1.359 -5.458 1.000 37.863 312 TYR A CA 1
ATOM 2422 C C . TYR A 1 312 ? 33.149 -0.022 -4.981 1.000 35.809 312 TYR A C 1
ATOM 2423 O O . TYR A 1 312 ? 32.631 0.728 -5.798 1.000 36.900 312 TYR A O 1
ATOM 2432 N N . LEU A 1 313 ? 33.203 0.266 -3.680 1.000 33.280 313 LEU A N 1
ATOM 2433 C CA . LEU A 1 313 ? 32.604 1.528 -3.266 1.000 35.027 313 LEU A CA 1
ATOM 2434 C C . LEU A 1 313 ? 33.278 2.012 -1.991 1.000 31.678 313 LEU A C 1
ATOM 2435 O O . LEU A 1 313 ? 33.616 1.215 -1.125 1.000 33.435 313 LEU A O 1
ATOM 2440 N N . ASP A 1 314 ? 33.455 3.326 -1.887 1.000 33.920 314 ASP A N 1
ATOM 2441 C CA . ASP A 1 314 ? 33.815 3.957 -0.631 1.000 33.126 314 ASP A CA 1
ATOM 2442 C C . ASP A 1 314 ? 32.671 4.885 -0.229 1.000 33.039 314 ASP A C 1
ATOM 2443 O O . ASP A 1 314 ? 32.249 5.720 -1.028 1.000 34.189 314 ASP A O 1
ATOM 2448 N N . ILE A 1 315 ? 32.205 4.773 1.020 1.000 32.444 315 ILE A N 1
ATOM 2449 C CA . ILE A 1 315 ? 31.042 5.531 1.458 1.000 30.479 315 ILE A CA 1
ATOM 2450 C C . ILE A 1 315 ? 31.126 5.748 2.969 1.000 34.952 315 ILE A C 1
ATOM 2451 O O . ILE A 1 315 ? 31.619 4.873 3.688 1.000 30.992 315 ILE A O 1
ATOM 2456 N N . ALA A 1 316 ? 30.702 6.950 3.413 1.000 31.383 316 ALA A N 1
ATOM 2457 C CA . ALA A 1 316 ? 30.804 7.374 4.801 1.000 31.652 316 ALA A CA 1
ATOM 2458 C C . ALA A 1 316 ? 29.428 7.395 5.465 1.000 34.874 316 ALA A C 1
ATOM 2459 O O . ALA A 1 316 ? 28.420 7.671 4.824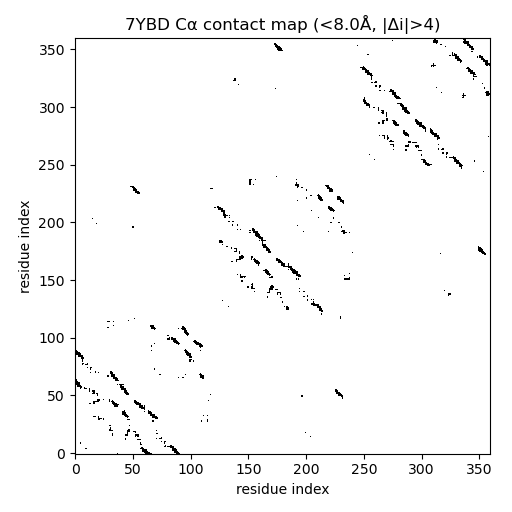 1.000 31.222 316 ALA A O 1
ATOM 2461 N N . PHE A 1 317 ? 29.399 7.043 6.755 1.000 31.637 317 PHE A N 1
ATOM 2462 C CA . PHE A 1 317 ? 28.155 7.029 7.497 1.000 31.783 317 PHE A CA 1
ATOM 2463 C C . PHE A 1 317 ? 28.390 7.521 8.916 1.000 35.522 317 PHE A C 1
ATOM 2464 O O . PHE A 1 317 ? 29.520 7.464 9.426 1.000 31.861 317 PHE A O 1
ATOM 2472 N N . ASN A 1 318 ? 27.278 7.977 9.525 1.000 35.829 318 ASN A N 1
ATOM 2473 C CA . ASN A 1 318 ? 27.140 8.184 10.954 1.000 33.212 318 ASN A CA 1
ATOM 2474 C C . ASN A 1 318 ? 27.172 6.815 11.637 1.000 33.918 318 ASN A C 1
ATOM 2475 O O . ASN A 1 318 ? 26.325 5.952 11.362 1.000 28.432 318 ASN A O 1
ATOM 2480 N N . SER A 1 319 ? 28.135 6.640 12.556 1.000 30.798 319 SER A N 1
ATOM 2481 C CA . SER A 1 319 ? 28.331 5.346 13.190 1.000 33.749 319 SER A CA 1
ATOM 2482 C C . SER A 1 319 ? 27.183 5.017 14.138 1.000 34.958 319 SER A C 1
ATOM 2483 O O . SER A 1 319 ? 26.828 3.848 14.263 1.000 31.505 319 SER A O 1
ATOM 2486 N N . ARG A 1 320 ? 26.621 6.036 14.809 1.000 35.621 320 ARG A N 1
ATOM 2487 C CA . ARG A 1 320 ? 25.546 5.779 15.748 1.000 35.740 320 ARG A CA 1
ATOM 2488 C C . ARG A 1 320 ? 24.331 5.204 15.018 1.000 34.216 320 ARG A C 1
ATOM 2489 O O . ARG A 1 320 ? 23.750 4.207 15.451 1.000 35.220 320 ARG A O 1
ATOM 2497 N N . TYR A 1 321 ? 23.956 5.821 13.891 1.000 34.315 321 TYR A N 1
ATOM 2498 C CA . TYR A 1 321 ? 22.815 5.338 13.124 1.000 34.459 321 TYR A CA 1
ATOM 2499 C C . TYR A 1 321 ? 23.050 3.910 12.639 1.000 33.162 321 TYR A C 1
ATOM 2500 O O . TYR A 1 321 ? 22.134 3.077 12.643 1.000 29.236 321 TYR A O 1
ATOM 2509 N N . PHE A 1 322 ? 24.299 3.631 12.250 1.000 30.188 322 PHE A N 1
ATOM 2510 C CA . PHE A 1 322 ? 24.665 2.308 11.778 1.000 32.468 322 PHE A CA 1
ATOM 2511 C C . PHE A 1 322 ? 24.591 1.283 12.908 1.000 30.016 322 PHE A C 1
ATOM 2512 O O . PHE A 1 322 ? 23.968 0.230 12.762 1.000 32.283 322 PHE A O 1
ATOM 2520 N N . ILE A 1 323 ? 25.199 1.628 14.051 1.000 31.600 323 ILE A N 1
ATOM 2521 C CA . ILE A 1 323 ? 25.198 0.785 15.240 1.000 30.129 323 ILE A CA 1
ATOM 2522 C C . ILE A 1 323 ? 23.765 0.512 15.699 1.000 33.106 323 ILE A C 1
ATOM 2523 O O . ILE A 1 323 ? 23.416 -0.635 15.974 1.000 35.003 323 ILE A O 1
ATOM 2528 N N . GLU A 1 324 ? 22.923 1.557 15.753 1.000 32.212 324 GLU A N 1
ATOM 2529 C CA . GLU A 1 324 ? 21.585 1.369 16.305 1.000 33.429 324 GLU A CA 1
ATOM 2530 C C . GLU A 1 324 ? 20.834 0.346 15.465 1.000 34.347 324 GLU A C 1
ATOM 2531 O O . GLU A 1 324 ? 20.136 -0.510 16.006 1.000 35.736 324 GLU A O 1
ATOM 2537 N N . GLY A 1 325 ? 21.008 0.449 14.142 1.000 34.612 325 GLY A N 1
ATOM 2538 C CA . GLY A 1 325 ? 20.508 -0.554 13.214 1.000 35.898 325 GLY A CA 1
ATOM 2539 C C . GLY A 1 325 ? 21.010 -1.955 13.546 1.000 33.895 325 GLY A C 1
ATOM 2540 O O . GLY A 1 325 ? 20.224 -2.833 13.864 1.000 37.920 325 GLY A O 1
ATOM 2541 N N . LEU A 1 326 ? 22.323 -2.165 13.506 1.000 35.153 326 LEU A N 1
ATOM 2542 C CA . LEU A 1 326 ? 22.851 -3.519 13.620 1.000 33.481 326 LEU A CA 1
ATOM 2543 C C . LEU A 1 326 ? 22.536 -4.135 14.989 1.000 37.100 326 LEU A C 1
ATOM 2544 O O . LEU A 1 326 ? 22.338 -5.347 15.089 1.000 37.205 326 LEU A O 1
ATOM 2549 N N . LYS A 1 327 ? 22.458 -3.306 16.037 1.000 37.698 327 LYS A N 1
ATOM 2550 C CA . LYS A 1 327 ? 22.174 -3.819 17.371 1.000 43.803 327 LYS A CA 1
ATOM 2551 C C . LYS A 1 327 ? 20.838 -4.556 17.398 1.000 42.295 327 LYS A C 1
ATOM 2552 O O . LYS A 1 327 ? 20.663 -5.469 18.191 1.000 35.974 327 LYS A O 1
ATOM 2558 N N . ASN A 1 328 ? 19.896 -4.148 16.538 1.000 40.353 328 ASN A N 1
ATOM 2559 C CA . ASN A 1 328 ? 18.507 -4.583 16.646 1.000 42.570 328 ASN A CA 1
ATOM 2560 C C . ASN A 1 328 ? 18.192 -5.715 15.667 1.000 42.799 328 ASN A C 1
ATOM 2561 O O . ASN A 1 328 ? 17.021 -6.062 15.501 1.000 44.636 328 ASN A O 1
ATOM 2566 N N . ILE A 1 329 ? 19.238 -6.281 15.038 1.000 39.577 329 ILE A N 1
ATOM 2567 C CA . ILE A 1 329 ? 19.094 -7.365 14.076 1.000 39.978 329 ILE A CA 1
ATOM 2568 C C . ILE A 1 329 ? 19.776 -8.600 14.662 1.000 43.745 329 ILE A C 1
ATOM 2569 O O . ILE A 1 329 ? 21.008 -8.646 14.726 1.000 51.543 329 ILE A O 1
ATOM 2574 N N . ASP A 1 330 ? 18.984 -9.608 15.051 1.000 41.741 330 ASP A N 1
ATOM 2575 C CA . ASP A 1 330 ? 19.550 -10.813 15.638 1.000 43.004 330 ASP A CA 1
ATOM 2576 C C . ASP A 1 330 ? 20.000 -11.784 14.548 1.000 44.766 330 ASP A C 1
ATOM 2577 O O . ASP A 1 330 ? 20.739 -12.726 14.830 1.000 42.194 330 ASP A O 1
ATOM 2582 N N . ASN A 1 331 ? 19.540 -11.558 13.313 1.000 39.370 331 ASN A N 1
ATOM 2583 C CA . ASN A 1 331 ? 19.900 -12.420 12.204 1.000 39.519 331 ASN A CA 1
ATOM 2584 C C . ASN A 1 331 ? 21.414 -12.508 12.054 1.000 41.332 331 ASN A C 1
ATOM 2585 O O . ASN A 1 331 ? 22.130 -11.512 12.186 1.000 38.249 331 ASN A O 1
ATOM 2590 N N . GLU A 1 332 ? 21.865 -13.730 11.764 1.000 41.759 332 GLU A N 1
ATOM 2591 C CA . GLU A 1 332 ? 23.269 -14.080 11.691 1.000 40.908 332 GLU A CA 1
ATOM 2592 C C . GLU A 1 332 ? 23.918 -13.250 10.588 1.000 36.286 332 GLU A C 1
ATOM 2593 O O . GLU A 1 332 ? 24.983 -12.687 10.801 1.000 36.901 332 GLU A O 1
ATOM 2599 N N . GLU A 1 333 ? 23.248 -13.148 9.430 1.000 36.238 333 GLU A N 1
ATOM 2600 C CA . GLU A 1 333 ? 23.811 -12.452 8.283 1.000 37.532 333 GLU A CA 1
ATOM 2601 C C . GLU A 1 333 ? 22.861 -11.411 7.690 1.000 36.846 333 GLU A C 1
ATOM 2602 O O . GLU A 1 333 ? 21.637 -11.553 7.703 1.000 32.933 333 GLU A O 1
ATOM 2608 N N . ILE A 1 334 ? 23.460 -10.379 7.089 1.000 35.077 334 ILE A N 1
ATOM 2609 C CA . ILE A 1 334 ? 22.680 -9.370 6.402 1.000 32.111 334 ILE A CA 1
ATOM 2610 C C . ILE A 1 334 ? 23.238 -9.197 4.993 1.000 31.449 334 ILE A C 1
ATOM 2611 O O . ILE A 1 334 ? 24.412 -9.465 4.737 1.000 36.845 334 ILE A O 1
ATOM 2616 N N . PHE A 1 335 ? 22.357 -8.784 4.078 1.000 30.189 335 PHE A N 1
ATOM 2617 C CA . PHE A 1 335 ? 22.734 -8.133 2.846 1.000 29.009 335 PHE A CA 1
ATOM 2618 C C . PHE A 1 335 ? 22.720 -6.636 3.095 1.000 30.650 335 PHE A C 1
ATOM 2619 O O . PHE A 1 335 ? 21.922 -6.166 3.905 1.000 32.064 335 PHE A O 1
ATOM 2627 N N . ILE A 1 336 ? 23.641 -5.916 2.441 1.000 28.301 336 ILE A N 1
ATOM 2628 C CA . ILE A 1 336 ? 23.536 -4.471 2.350 1.000 32.324 336 ILE A CA 1
ATOM 2629 C C . ILE A 1 336 ? 23.653 -4.106 0.874 1.000 33.289 336 ILE A C 1
ATOM 2630 O O . ILE A 1 336 ? 24.590 -4.546 0.218 1.000 33.446 336 ILE A O 1
ATOM 2635 N N . GLU A 1 337 ? 22.715 -3.289 0.383 1.000 33.827 337 GLU A N 1
ATOM 2636 C CA . GLU A 1 337 ? 22.669 -2.852 -1.002 1.000 31.489 337 GLU A CA 1
ATOM 2637 C C . GLU A 1 337 ? 23.079 -1.393 -1.086 1.000 32.385 337 GLU A C 1
ATOM 2638 O O . GLU A 1 337 ? 22.762 -0.604 -0.210 1.000 34.061 337 GLU A O 1
ATOM 2644 N N . PHE A 1 338 ? 23.785 -1.033 -2.155 1.000 34.793 338 PHE A N 1
ATOM 2645 C CA . PHE A 1 338 ? 24.293 0.323 -2.288 1.000 35.138 338 PHE A CA 1
ATOM 2646 C C . PHE A 1 338 ? 24.134 0.775 -3.740 1.000 35.825 338 PHE A C 1
ATOM 2647 O O . PHE A 1 338 ? 24.052 -0.061 -4.636 1.000 36.421 338 PHE A O 1
ATOM 2655 N N . THR A 1 339 ? 24.144 2.095 -3.965 1.000 36.743 339 THR A N 1
ATOM 2656 C CA . THR A 1 339 ? 24.378 2.639 -5.298 1.000 38.739 339 THR A CA 1
ATOM 2657 C C . THR A 1 339 ? 25.622 3.518 -5.242 1.000 37.881 339 THR A C 1
ATOM 2658 O O . THR A 1 339 ? 26.734 3.013 -5.270 1.000 43.384 339 THR A O 1
ATOM 2662 N N . THR A 1 340 ? 25.450 4.829 -5.100 1.000 37.454 340 THR A N 1
ATOM 2663 C CA . THR A 1 340 ? 26.622 5.686 -5.105 1.000 38.181 340 THR A CA 1
ATOM 2664 C C . THR A 1 340 ? 26.928 6.115 -3.676 1.000 39.757 340 THR A C 1
ATOM 2665 O O . THR A 1 340 ? 26.152 5.816 -2.769 1.000 37.910 340 THR A O 1
ATOM 2669 N N . ASN A 1 341 ? 28.038 6.845 -3.502 1.000 37.686 341 ASN A N 1
ATOM 2670 C CA . ASN A 1 341 ? 28.435 7.286 -2.177 1.000 38.114 341 ASN A CA 1
ATOM 2671 C C . ASN A 1 341 ? 27.561 8.435 -1.681 1.000 36.300 341 ASN A C 1
ATOM 2672 O O . ASN A 1 341 ? 27.783 8.903 -0.565 1.000 35.723 341 ASN A O 1
ATOM 2677 N N . VAL A 1 342 ? 26.596 8.913 -2.487 1.000 37.144 342 VAL A N 1
ATOM 2678 C CA . VAL A 1 342 ? 25.661 9.894 -1.944 1.000 39.329 342 VAL A CA 1
ATOM 2679 C C . VAL A 1 342 ? 24.266 9.315 -1.695 1.000 39.782 342 VAL A C 1
ATOM 2680 O O . VAL A 1 342 ? 23.431 9.995 -1.107 1.000 45.296 342 VAL A O 1
ATOM 2684 N N . ASN A 1 343 ? 24.032 8.057 -2.064 1.000 40.545 343 ASN A N 1
ATOM 2685 C CA . ASN A 1 343 ? 22.703 7.474 -1.940 1.000 39.436 343 ASN A CA 1
ATOM 2686 C C . ASN A 1 343 ? 22.635 6.583 -0.699 1.000 39.032 343 ASN A C 1
ATOM 2687 O O . ASN A 1 343 ? 23.666 6.123 -0.237 1.000 33.797 343 ASN A O 1
ATOM 2692 N N . PRO A 1 344 ? 21.445 6.255 -0.132 1.000 38.313 344 PRO A N 1
ATOM 2693 C CA . PRO A 1 344 ? 21.404 5.391 1.051 1.000 35.152 344 PRO A CA 1
ATOM 2694 C C . PRO A 1 344 ? 21.943 3.991 0.776 1.000 33.600 344 PRO A C 1
ATOM 2695 O O . PRO A 1 344 ? 21.960 3.531 -0.367 1.000 35.512 344 PRO A O 1
ATOM 2699 N N . CYS A 1 345 ? 22.340 3.303 1.845 1.000 30.459 345 CYS A N 1
ATOM 2700 C CA . CYS A 1 345 ? 22.398 1.851 1.793 1.000 30.819 345 CYS A CA 1
ATOM 2701 C C . CYS A 1 345 ? 21.089 1.255 2.305 1.000 32.123 345 CYS A C 1
ATOM 2702 O O . CYS A 1 345 ? 20.257 1.956 2.877 1.000 31.116 345 CYS A O 1
ATOM 2705 N N . ILE A 1 346 ? 20.895 -0.037 2.060 1.000 30.334 346 ILE A N 1
ATOM 2706 C CA . ILE A 1 346 ? 19.702 -0.715 2.524 1.000 34.273 346 ILE A CA 1
ATOM 2707 C C . ILE A 1 346 ? 20.158 -2.024 3.146 1.000 33.692 346 ILE A C 1
ATOM 2708 O O . ILE A 1 346 ? 20.731 -2.874 2.461 1.000 33.865 346 ILE A O 1
ATOM 2713 N N . ILE A 1 347 ? 19.817 -2.208 4.417 1.000 29.593 347 ILE A N 1
ATOM 2714 C CA . ILE A 1 347 ? 20.181 -3.434 5.100 1.000 30.936 347 ILE A CA 1
ATOM 2715 C C . ILE A 1 347 ? 18.956 -4.339 5.120 1.000 34.175 347 ILE A C 1
ATOM 2716 O O . ILE A 1 347 ? 17.861 -3.874 5.444 1.000 35.606 347 ILE A O 1
ATOM 2721 N N . LYS A 1 348 ? 19.168 -5.610 4.762 1.000 32.682 348 LYS A N 1
ATOM 2722 C CA . LYS A 1 348 ? 18.137 -6.633 4.694 1.000 38.652 348 LYS A CA 1
ATOM 2723 C C . LYS A 1 348 ? 18.728 -7.926 5.241 1.000 39.936 348 LYS A C 1
ATOM 2724 O O . LYS A 1 348 ? 19.743 -8.403 4.753 1.000 40.806 348 LYS A O 1
ATOM 2730 N N . PRO A 1 349 ? 18.127 -8.549 6.271 1.000 40.127 349 PRO A N 1
ATOM 2731 C CA . PRO A 1 349 ? 18.651 -9.811 6.792 1.000 40.765 349 PRO A CA 1
ATOM 2732 C C . PRO A 1 349 ? 18.504 -10.886 5.717 1.000 40.246 349 PRO A C 1
ATOM 2733 O O . PRO A 1 349 ? 17.564 -10.833 4.920 1.000 43.378 349 PRO A O 1
ATOM 2737 N N . THR A 1 350 ? 19.471 -11.815 5.660 1.000 37.036 350 THR A N 1
ATOM 2738 C CA . THR A 1 350 ? 19.506 -12.793 4.578 1.000 42.267 350 THR A CA 1
ATOM 2739 C C . THR A 1 350 ? 18.325 -13.755 4.684 1.000 42.993 350 THR A C 1
ATOM 2740 O O . THR A 1 350 ? 17.781 -14.186 3.670 1.000 45.976 350 THR A O 1
ATOM 2744 N N . ASP A 1 351 ? 17.912 -14.021 5.926 1.000 43.260 351 ASP A N 1
ATOM 2745 C CA . ASP A 1 351 ? 16.858 -14.970 6.252 1.000 50.817 351 ASP A CA 1
ATOM 2746 C C . ASP A 1 351 ? 15.642 -14.252 6.845 1.000 54.215 351 ASP A C 1
ATOM 2747 O O . ASP A 1 351 ? 15.044 -14.760 7.792 1.000 58.489 351 ASP A O 1
ATOM 2752 N N . ASP A 1 352 ? 15.291 -13.074 6.300 1.000 52.505 352 ASP A N 1
ATOM 2753 C CA . ASP A 1 352 ? 14.119 -12.314 6.714 1.000 51.664 352 ASP A CA 1
ATOM 2754 C C . ASP A 1 352 ? 13.796 -11.284 5.629 1.000 52.467 352 ASP A C 1
ATOM 2755 O O . ASP A 1 352 ? 14.439 -10.236 5.542 1.000 55.904 352 ASP A O 1
ATOM 2760 N N . VAL A 1 353 ? 12.783 -11.591 4.812 1.000 50.924 353 VAL A N 1
ATOM 2761 C CA . VAL A 1 353 ? 12.383 -10.747 3.695 1.000 51.526 353 VAL A CA 1
ATOM 2762 C C . VAL A 1 353 ? 11.570 -9.554 4.215 1.000 51.668 353 VAL A C 1
ATOM 2763 O O . VAL A 1 353 ? 11.217 -8.660 3.452 1.000 46.799 353 VAL A O 1
ATOM 2767 N N . ASN A 1 354 ? 11.330 -9.496 5.533 1.000 49.349 354 ASN A N 1
ATOM 2768 C CA . ASN A 1 354 ? 10.303 -8.615 6.072 1.000 50.335 354 ASN A CA 1
ATOM 2769 C C . ASN A 1 354 ? 10.860 -7.385 6.790 1.000 49.696 354 ASN A C 1
ATOM 2770 O O . ASN A 1 354 ? 10.110 -6.685 7.472 1.000 44.181 354 ASN A O 1
ATOM 2775 N N . TYR A 1 355 ? 12.159 -7.113 6.637 1.000 47.956 355 TYR A N 1
ATOM 2776 C CA . TYR A 1 355 ? 12.748 -6.004 7.367 1.000 42.293 355 TYR A CA 1
ATOM 2777 C C . TYR A 1 355 ? 13.691 -5.214 6.475 1.000 41.556 355 TYR A C 1
ATOM 2778 O O . TYR A 1 355 ? 14.547 -5.783 5.807 1.000 39.369 355 TYR A O 1
ATOM 2787 N N . ILE A 1 356 ? 13.582 -3.891 6.564 1.000 38.030 356 ILE A N 1
ATOM 2788 C CA . ILE A 1 356 ? 14.503 -2.998 5.897 1.000 38.277 356 ILE A CA 1
ATOM 2789 C C . ILE A 1 356 ? 14.995 -1.953 6.891 1.000 37.466 356 ILE A C 1
ATOM 2790 O O . ILE A 1 356 ? 14.199 -1.329 7.590 1.000 33.845 356 ILE A O 1
ATOM 2795 N N . TYR A 1 357 ? 16.316 -1.741 6.905 1.000 36.716 357 TYR A N 1
ATOM 2796 C CA . TYR A 1 357 ? 16.874 -0.559 7.531 1.000 33.621 357 TYR A CA 1
ATOM 2797 C C . TYR A 1 357 ? 17.648 0.230 6.489 1.000 31.898 357 TYR A C 1
ATOM 2798 O O . TYR A 1 357 ? 18.688 -0.222 5.995 1.000 33.272 357 TYR A O 1
ATOM 2807 N N . LEU A 1 358 ? 17.116 1.408 6.158 1.000 30.233 358 LEU A N 1
ATOM 2808 C CA . LEU A 1 358 ? 17.701 2.259 5.131 1.000 32.224 358 LEU A CA 1
ATOM 2809 C C . LEU A 1 358 ? 18.411 3.417 5.816 1.000 33.505 358 LEU A C 1
ATOM 2810 O O . LEU A 1 358 ? 17.822 4.025 6.714 1.000 30.843 358 LEU A O 1
ATOM 2815 N N . LEU A 1 359 ? 19.593 3.792 5.289 1.000 32.407 359 LEU A N 1
ATOM 2816 C CA . LEU A 1 359 ? 20.406 4.799 5.942 1.000 35.466 359 LEU A CA 1
ATOM 2817 C C . LEU A 1 359 ? 21.155 5.681 4.934 1.000 35.288 359 LEU A C 1
ATOM 2818 O O . LEU A 1 359 ? 21.874 5.183 4.065 1.000 33.666 359 LEU A O 1
ATOM 2823 N N . LEU A 1 360 ? 20.987 7.010 5.068 1.000 32.966 360 LEU A N 1
ATOM 2824 C CA . LEU A 1 360 ? 21.631 7.993 4.203 1.000 34.985 360 LEU A CA 1
ATOM 2825 C C . LEU A 1 360 ? 23.104 8.058 4.586 1.000 37.458 360 LEU A C 1
ATOM 2826 O O . LEU A 1 360 ? 23.427 8.056 5.770 1.000 38.794 360 LEU A O 1
ATOM 2831 N N . PRO A 1 361 ? 24.035 8.230 3.624 1.000 35.922 361 PRO A N 1
ATOM 2832 C CA . PRO A 1 361 ? 25.450 8.421 3.969 1.000 34.828 361 PRO A CA 1
ATOM 2833 C C . PRO A 1 361 ? 25.744 9.869 4.351 1.000 37.079 361 PRO A C 1
ATOM 2834 O O . PRO A 1 361 ? 24.874 10.729 4.236 1.000 36.599 361 PRO A O 1
ATOM 2838 N N . VAL A 1 362 ? 26.965 10.134 4.827 1.000 37.438 362 VAL A N 1
ATOM 2839 C CA . VAL A 1 362 ? 27.418 11.507 4.973 1.000 40.962 362 VAL A CA 1
ATOM 2840 C C . VAL A 1 362 ? 28.244 11.847 3.740 1.000 45.372 362 VAL A C 1
ATOM 2841 O O . VAL A 1 362 ? 29.118 11.078 3.338 1.000 43.322 362 VAL A O 1
ATOM 2845 N N . ARG A 1 363 ? 27.926 13.000 3.148 1.000 59.822 363 ARG A N 1
ATOM 2846 C CA . ARG A 1 363 ? 28.597 13.518 1.967 1.000 74.589 363 ARG A CA 1
ATOM 2847 C C . ARG A 1 363 ? 29.939 14.115 2.390 1.000 77.322 363 ARG A C 1
ATOM 2848 O O . ARG A 1 363 ? 30.020 15.323 2.575 1.000 88.686 363 ARG A O 1
ATOM 2856 N N . ILE A 1 364 ? 30.972 13.281 2.576 1.000 79.546 364 ILE A N 1
ATOM 2857 C CA . ILE A 1 364 ? 32.310 13.793 2.857 1.000 96.804 364 ILE A CA 1
ATOM 2858 C C . ILE A 1 364 ? 33.336 12.757 2.385 1.000 94.778 364 ILE A C 1
ATOM 2859 O O . ILE A 1 364 ? 33.549 11.788 3.142 1.000 94.415 364 ILE A O 1
#

Organism: Clostridioides difficile (strain 630) (NCBI:txid272563)

Radius of gyration: 24.81 Å; Cα contacts (8 Å, |Δi|>4): 868; chains: 1; bounding box: 61×36×68 Å

Foldseek 3Di:
DKKKAWLVQVLVVLVLQCLAQDPPDPDVLLLWWKWFDDPLWIWTWHHDPFKIKIFITRIDPPDGDMWIGRSVVVNVVSVPADGGMWMWDADPQRWIWIDHDHDTDTDDIHHCVPPDDDDDDPVQKFWDQLQQLLLQLLQALVAAAPPVVCQQLLWWKWWADQQKTWTWHHHPFKIKIFIDRHDRCRDIDIFTFRSSVSVSVSVLRDRGGIWIWHDDPFWIWTHDPRMIMIGGTDDDDDPPCVVQDDPDFQKKKKFFLVLVLVQLVVQQVQVVCSKWKWWADAQWIWIKDDDPSGMDTGIGGIHMDGDTAIAMARSVLVNSNSVSDPAGMWMWGHHHNQGWIWIGRPPGNGIIMIGGTDPD

Secondary structure (DSSP, 8-state):
-EEEEEHHHHHHHHHHHHTT--TT-SSGGGGEEEEEE-SSEEEEEEE-SSEEEEEEEEEEEEE--EEEEEHHHHHHHHHTS-SSEEEEEE-TT--EEEEETTEEEEE--B-STTPPPP---SSS-EEEEHHHHHHHHHTTGGGS---TT-GGGGEEEEEEETTEEEEEEE-SSEEEEEEEE-TT--S-EEEEEEHHHHHHHHHT--SSSEEEEEE-SSEEEEEETTEEEEEEPBPS----GGGGS-S--SEEEEEEHHHHHHHHHHHHHHH---EEEEEE-SSEEEEEEEETTEEEEEEEE-EEEE--EEEEEEHHHHHHHHHT---SEEEEEE-STTSPEEEEETT-TTEEEEEPPB--

Solvent-accessible surface area: 18196 Å² total; per-residue (Å²): 13,55,0,51,5,42,13,131,67,0,19,85,42,0,26,27,0,45,67,2,36,55,63,188,21,140,100,128,37,10,66,4,0,26,0,13,20,75,155,45,66,0,32,0,5,0,48,13,64,60,6,4,0,20,0,45,0,134,8,113,39,95,86,157,29,72,0,1,0,54,2,181,81,0,1,62,12,0,114,176,13,66,91,36,147,0,47,0,58,18,41,119,132,43,24,0,69,1,37,5,98,149,34,214,75,128,22,153,11,101,57,20,172,122,15,40,196,30,62,103,81,119,167,75,18,33,38,2,48,0,106,47,2,59,61,1,1,80,11,0,15,44,0,26,4,152,59,148,119,102,73,32,18,60,0,0,6,2,7,2,64,119,100,66,1,15,1,0,0,5,19,44,121,9,1,0,12,25,23,25,80,15,114,48,1,86,97,100,33,143,20,10,0,14,0,111,0,0,90,18,0,29,63,24,7,80,16,134,102,66,0,86,1,1,32,60,160,138,25,0,11,0,33,7,102,59,6,32,0,8,0,113,22,45,138,52,135,29,66,82,11,128,168,84,56,56,243,135,85,64,1,74,0,76,5,29,1,98,82,0,25,63,2,0,58,114,0,10,108,40,16,152,144,28,47,1,88,0,13,0,90,78,146,56,0,6,0,15,6,113,46,174,156,26,110,28,148,25,115,7,136,4,89,30,87,53,83,124,21,59,4,7,0,14,1,103,29,0,20,38,0,2,117,26,4,108,29,109,50,0,42,0,22,2,23,62,79,63,58,20,0,8,0,67,4,48,102,30,149,60,2,40,0,7,0,75,19,47,192,167

Sequence (360 aa):
MKIICNQKILANRIGIAQKAINGKTTIELLKGILISTEEGQLKLTGYDAEIGIETYVQAEIIEKGDVVVDARLFGDIIRKLPDSFVEIETDSENNIYINCVNSRFKIKGYAAKEFPKLPLNEEDLYSIPQEILKNMIKQTVFAISQDQTKPVLMGELLEIVDRNLNLVAIDGYRLAVKSCSVDSLTENIKVIIPGKTLIDVNSLLSGEDNVKVGFNEKNAIFIINDTKIITRLLEGDFIDYKKLLPREHNSRVKLNTKELLNSIERASLLSQNNLIKLSIRDKVMAITSNTEKGNVYEEVEIDLDGDYLDIAFNSRYFIEGLKNIDNEEIFIEFTTNVNPCIIKPTDDVNYIYLLLPVRI

InterPro domains:
  IPR001001 DNA polymerase III, beta sliding clamp [PIRSF000804] (1-364)
  IPR001001 DNA polymerase III, beta sliding clamp [PTHR30478] (1-364)
  IPR001001 DNA polymerase III, beta sliding clamp [SM00480] (17-360)
  IPR001001 DNA polymerase III, beta sliding clamp [TIGR00663] (1-363)
  IPR001001 DNA polymerase III, beta sliding clamp [cd00140] (1-363)
  IPR022634 DNA polymerase III, beta sliding clamp, N-terminal [PF00712] (1-119)
  IPR022635 DNA polymerase III, beta sliding clamp, C-terminal [PF02768] (243-363)
  IPR022637 DNA polymerase III, beta sliding clamp, central [PF02767] (129-239)
  IPR046938 DNA clamp superfamily [SSF55979] (1-116)
  IPR046938 DNA clamp superfamily [SSF55979] (128-242)
  IPR046938 DNA clamp superfamily [SSF55979] (244-364)

B-factor: mean 44.6, std 16.06, range [24.91, 146.82]

Nearest PDB structures (foldseek):
  7ybd-assembly1_A-2  TM=1.003E+00  e=1.610E-70  Clostridioides difficile
  7azd-assembly1_D  TM=9.381E-01  e=2.587E-34  Escherichia coli 2-427-07_S4_C3
  8cix-assembly1_A-2  TM=9.316E-01  e=1.637E-32  Escherichia coli
  8ciy-assembly1_A-2  TM=9.402E-01  e=4.438E-32  Escherichia coli
  7azl-assembly1_D  TM=9.357E-01  e=3.995E-32  Escherichia coli 2-427-07_S4_C3